Protein AF-A0A950L005-F1 (afdb_monomer)

Foldseek 3Di:
DKKKAKFLADPPDDQCDHRHVVDQDQDDQDQADDNVQFTKDKIWPDQLLNLCVQQVVPQEDEQCSQADPVRGGIWMWMKDFDPPAAAQELVDPVSCVVLPNPDSVLCVDSPNVSRNVSSVVVVVVVRHQWYWAAGPQGRPMIMIMGRHCPRMDTDDDTGGDGLPDPSSVVSCVSSVHHYD

Structure (mmCIF, N/CA/C/O backbone):
data_AF-A0A950L005-F1
#
_entry.id   AF-A0A950L005-F1
#
loop_
_atom_site.group_PDB
_atom_site.id
_atom_site.type_symbol
_atom_site.label_atom_id
_atom_site.label_alt_id
_atom_site.label_comp_id
_atom_site.label_asym_id
_atom_site.label_entity_id
_atom_site.label_seq_id
_atom_site.pdbx_PDB_ins_code
_atom_site.Cartn_x
_atom_site.Cartn_y
_atom_site.Cartn_z
_atom_site.occupancy
_atom_site.B_iso_or_equiv
_atom_site.auth_seq_id
_atom_site.auth_comp_id
_atom_site.auth_asym_id
_atom_site.auth_atom_id
_atom_site.pdbx_PDB_model_num
ATOM 1 N N . MET A 1 1 ? -14.716 -1.506 -4.646 1.00 95.25 1 MET A N 1
ATOM 2 C CA . MET A 1 1 ? -13.664 -0.503 -4.912 1.00 95.25 1 MET A CA 1
ATOM 3 C C . MET A 1 1 ? -12.388 -1.183 -5.394 1.00 95.25 1 MET A C 1
ATOM 5 O O . MET A 1 1 ? -12.132 -2.326 -5.021 1.00 95.25 1 MET A O 1
ATOM 9 N N . ARG A 1 2 ? -11.580 -0.488 -6.209 1.00 97.44 2 ARG A N 1
ATOM 10 C CA . ARG A 1 2 ? -10.295 -0.992 -6.728 1.00 97.44 2 ARG A CA 1
ATOM 11 C C . ARG A 1 2 ? -9.152 -0.683 -5.772 1.00 97.44 2 ARG A C 1
ATOM 13 O O . ARG A 1 2 ? -9.081 0.423 -5.243 1.00 97.44 2 ARG A O 1
ATOM 20 N N . LEU A 1 3 ? -8.257 -1.647 -5.593 1.00 98.25 3 LEU A N 1
ATOM 21 C CA . LEU A 1 3 ? -7.041 -1.508 -4.794 1.00 98.25 3 LEU A CA 1
ATOM 22 C C . LEU A 1 3 ? -5.848 -2.086 -5.556 1.00 98.25 3 LEU A C 1
ATOM 24 O O . LEU A 1 3 ? -6.012 -2.951 -6.414 1.00 98.25 3 LEU A O 1
ATOM 28 N N . TYR A 1 4 ? -4.647 -1.615 -5.241 1.00 98.62 4 TYR A N 1
ATOM 29 C CA . TYR A 1 4 ? -3.433 -1.948 -5.979 1.00 98.62 4 TYR A CA 1
ATOM 30 C C . TYR A 1 4 ? -2.262 -2.219 -5.043 1.00 98.62 4 TYR A C 1
ATOM 32 O O . TYR A 1 4 ? -2.133 -1.594 -3.989 1.00 98.62 4 TYR A O 1
ATOM 40 N N . ARG A 1 5 ? -1.376 -3.135 -5.437 1.00 98.31 5 ARG A N 1
ATOM 41 C CA . ARG A 1 5 ? -0.146 -3.440 -4.694 1.00 98.31 5 ARG A CA 1
ATOM 42 C C . ARG A 1 5 ? 0.968 -3.848 -5.635 1.00 98.31 5 ARG A C 1
ATOM 44 O O . ARG A 1 5 ? 0.733 -4.605 -6.569 1.00 98.31 5 ARG A O 1
ATOM 51 N N . VAL A 1 6 ? 2.188 -3.427 -5.330 1.00 98.38 6 VAL A N 1
ATOM 52 C CA . VAL A 1 6 ? 3.391 -3.956 -5.978 1.00 98.38 6 VAL A CA 1
ATOM 53 C C . VAL A 1 6 ? 3.951 -5.110 -5.147 1.00 98.38 6 VAL A C 1
ATOM 55 O O . VAL A 1 6 ? 4.150 -4.962 -3.939 1.00 98.38 6 VAL A O 1
ATOM 58 N N . ILE A 1 7 ? 4.205 -6.259 -5.775 1.00 97.69 7 ILE A N 1
ATOM 59 C CA . ILE A 1 7 ? 4.765 -7.450 -5.115 1.00 97.69 7 ILE A CA 1
ATOM 60 C C . ILE A 1 7 ? 5.942 -8.029 -5.907 1.00 97.69 7 ILE A C 1
ATOM 62 O O . ILE A 1 7 ? 5.968 -7.893 -7.130 1.00 97.69 7 ILE A O 1
ATOM 66 N N . PRO A 1 8 ? 6.906 -8.704 -5.253 1.00 97.44 8 PRO A N 1
ATOM 67 C CA . PRO A 1 8 ? 7.854 -9.566 -5.951 1.00 97.44 8 PRO A CA 1
ATOM 68 C C . PRO A 1 8 ? 7.110 -10.806 -6.459 1.00 97.44 8 PRO A C 1
ATOM 70 O O . PRO A 1 8 ? 6.809 -11.705 -5.676 1.00 97.44 8 PRO A O 1
ATOM 73 N N . TYR A 1 9 ? 6.771 -10.828 -7.745 1.00 97.81 9 TYR A N 1
ATOM 74 C CA . TYR A 1 9 ? 5.820 -11.793 -8.292 1.00 97.81 9 TYR A CA 1
ATOM 75 C C . TYR A 1 9 ? 6.501 -13.097 -8.704 1.00 97.81 9 TYR A C 1
ATOM 77 O O . TYR A 1 9 ? 7.579 -13.096 -9.301 1.00 97.81 9 TYR A O 1
ATOM 85 N N . ASP A 1 10 ? 5.860 -14.212 -8.371 1.00 96.94 10 ASP A N 1
ATOM 86 C CA . ASP A 1 10 ? 6.258 -15.551 -8.782 1.00 96.94 10 ASP A CA 1
ATOM 87 C C . ASP A 1 10 ? 5.103 -16.192 -9.550 1.00 96.94 10 ASP A C 1
ATOM 89 O O . ASP A 1 10 ? 4.056 -16.486 -8.976 1.00 96.94 10 ASP A O 1
ATOM 93 N N . THR A 1 11 ? 5.285 -16.401 -10.853 1.00 93.75 11 THR A N 1
ATOM 94 C CA . THR A 1 11 ? 4.247 -16.971 -11.723 1.00 93.75 11 THR A CA 1
ATOM 95 C C . THR A 1 11 ? 3.923 -18.427 -11.395 1.00 93.75 11 THR A C 1
ATOM 97 O O . THR A 1 11 ? 2.894 -18.922 -11.850 1.00 93.75 11 THR A O 1
ATOM 100 N N . GLY A 1 12 ? 4.788 -19.119 -10.646 1.00 95.12 12 GLY A N 1
ATOM 101 C CA . GLY A 1 12 ? 4.576 -20.495 -10.203 1.00 95.12 12 GLY A CA 1
ATOM 102 C C . GLY A 1 12 ? 4.018 -20.624 -8.785 1.00 95.12 12 GLY A C 1
ATOM 103 O O . GLY A 1 12 ? 3.668 -21.735 -8.392 1.00 95.12 12 GLY A O 1
ATOM 104 N N . ALA A 1 13 ? 3.937 -19.536 -8.013 1.00 96.44 13 ALA A N 1
ATOM 105 C CA . ALA A 1 13 ? 3.440 -19.585 -6.640 1.00 96.44 13 ALA A CA 1
ATOM 106 C C . ALA A 1 13 ? 1.911 -19.684 -6.596 1.00 96.44 13 ALA A C 1
ATOM 108 O O . ALA A 1 13 ? 1.205 -19.006 -7.350 1.00 96.44 13 ALA A O 1
ATOM 109 N N . ALA A 1 14 ? 1.381 -20.468 -5.653 1.00 96.44 14 ALA A N 1
ATOM 110 C CA . ALA A 1 14 ? -0.047 -20.430 -5.369 1.00 96.44 14 ALA A CA 1
ATOM 111 C C . ALA A 1 14 ? -0.453 -19.043 -4.820 1.00 96.44 14 ALA A C 1
ATOM 113 O O . ALA A 1 14 ? 0.383 -18.336 -4.248 1.00 96.44 14 ALA A O 1
ATOM 114 N N . PRO A 1 15 ? -1.734 -18.631 -4.924 1.00 94.56 15 PRO A N 1
ATOM 115 C CA . PRO A 1 15 ? -2.156 -17.272 -4.579 1.00 94.56 15 PRO A CA 1
ATOM 116 C C . PRO A 1 15 ? -1.720 -16.797 -3.189 1.00 94.56 15 PRO A C 1
ATOM 118 O O . PRO A 1 15 ? -1.342 -15.641 -3.036 1.00 94.56 15 PRO A O 1
ATOM 121 N N . THR A 1 16 ? -1.742 -17.672 -2.185 1.00 95.19 16 THR A N 1
ATOM 122 C CA . THR A 1 16 ? -1.399 -17.348 -0.791 1.00 95.19 16 THR A CA 1
ATOM 123 C C . THR A 1 16 ? 0.023 -17.748 -0.397 1.00 95.19 16 THR A C 1
ATOM 125 O O . THR A 1 16 ? 0.377 -17.633 0.773 1.00 95.19 16 THR A O 1
ATOM 128 N N . GLU A 1 17 ? 0.839 -18.237 -1.329 1.00 96.00 17 GLU A N 1
ATOM 129 C CA . GLU A 1 17 ? 2.246 -18.569 -1.092 1.00 96.00 17 GLU A CA 1
ATOM 130 C C . GLU A 1 17 ? 3.153 -17.382 -1.400 1.00 96.00 17 GLU A C 1
ATOM 132 O O . GLU A 1 17 ? 2.777 -16.456 -2.111 1.00 96.00 17 GLU A O 1
ATOM 137 N N . ARG A 1 18 ? 4.387 -17.394 -0.889 1.00 95.12 18 ARG A N 1
ATOM 138 C CA . ARG A 1 18 ? 5.343 -16.308 -1.128 1.00 95.12 18 ARG A CA 1
ATOM 139 C C . ARG A 1 18 ? 5.518 -16.047 -2.630 1.00 95.12 18 ARG A C 1
ATOM 141 O O . ARG A 1 18 ? 6.047 -16.888 -3.344 1.00 95.12 18 ARG A O 1
ATOM 148 N N . GLY A 1 19 ? 5.172 -14.834 -3.056 1.00 94.94 19 GLY A N 1
ATOM 149 C CA . GLY A 1 19 ? 5.214 -14.411 -4.461 1.00 94.94 19 GLY A CA 1
ATOM 150 C C . GLY A 1 19 ? 3.861 -14.483 -5.173 1.00 94.94 19 GLY A C 1
ATOM 151 O O . GLY A 1 19 ? 3.719 -13.901 -6.245 1.00 94.94 19 GLY A O 1
ATOM 152 N N . GLY A 1 20 ? 2.864 -15.114 -4.551 1.00 96.56 20 GLY A N 1
ATOM 153 C CA . GLY A 1 20 ? 1.472 -15.119 -4.977 1.00 96.56 20 GLY A CA 1
ATOM 154 C C . GLY A 1 20 ? 0.741 -13.812 -4.664 1.00 96.56 20 GLY A C 1
ATOM 155 O O . GLY A 1 20 ? 1.108 -13.046 -3.769 1.00 96.56 20 GLY A O 1
ATOM 156 N N . VAL A 1 21 ? -0.327 -13.558 -5.419 1.00 96.94 21 VAL A N 1
ATOM 157 C CA . VAL A 1 21 ? -1.080 -12.293 -5.401 1.00 96.94 21 VAL A CA 1
ATOM 158 C C . VAL A 1 21 ? -1.837 -12.024 -4.097 1.00 96.94 21 VAL A C 1
ATOM 160 O O . VAL A 1 21 ? -2.043 -10.875 -3.746 1.00 96.94 21 VAL A O 1
ATOM 163 N N . LEU A 1 22 ? -2.215 -13.043 -3.330 1.00 95.69 22 LEU A N 1
ATOM 164 C CA . LEU A 1 22 ? -2.904 -12.904 -2.037 1.00 95.69 22 LEU A CA 1
ATOM 165 C C . LEU A 1 22 ? -1.968 -13.123 -0.839 1.00 95.69 22 LEU A C 1
ATOM 167 O O . LEU A 1 22 ? -2.418 -13.167 0.307 1.00 95.69 22 LEU A O 1
ATOM 171 N N . PHE A 1 23 ? -0.662 -13.261 -1.078 1.00 95.25 23 PHE A N 1
ATOM 172 C CA . PHE A 1 23 ? 0.306 -13.480 -0.016 1.00 95.25 23 PHE A CA 1
ATOM 173 C C . PHE A 1 23 ? 0.473 -12.248 0.871 1.00 95.25 23 PHE A C 1
ATOM 175 O O . PHE A 1 23 ? 0.839 -11.153 0.419 1.00 95.25 23 PHE A O 1
ATOM 182 N N . VAL A 1 24 ? 0.280 -12.462 2.170 1.00 92.31 24 VAL A N 1
ATOM 183 C CA . VAL A 1 24 ? 0.532 -11.462 3.202 1.00 92.31 24 VAL A CA 1
ATOM 184 C C . VAL A 1 24 ? 1.880 -11.778 3.849 1.00 92.31 24 VAL A C 1
ATOM 186 O O . VAL A 1 24 ? 2.024 -12.834 4.465 1.00 92.31 24 VAL A O 1
ATOM 189 N N . PRO A 1 25 ? 2.902 -10.923 3.677 1.00 87.88 25 PRO A N 1
ATOM 190 C CA . PRO A 1 25 ? 4.168 -11.116 4.360 1.00 87.88 25 PRO A CA 1
ATOM 191 C C . PRO A 1 25 ? 3.969 -10.927 5.869 1.00 87.88 25 PRO A C 1
ATOM 193 O O . PRO A 1 25 ? 3.154 -10.091 6.260 1.00 87.88 25 PRO A O 1
ATOM 196 N N . PRO A 1 26 ? 4.733 -11.644 6.711 1.00 84.25 26 PRO A N 1
ATOM 197 C CA . PRO A 1 26 ? 4.702 -11.412 8.150 1.00 84.25 26 PRO A CA 1
ATOM 198 C C . PRO A 1 26 ? 5.027 -9.942 8.450 1.00 84.25 26 PRO A C 1
ATOM 200 O O . PRO A 1 26 ? 5.990 -9.389 7.906 1.00 84.25 26 PRO A O 1
ATOM 203 N N . GLY A 1 27 ? 4.183 -9.313 9.267 1.00 81.44 27 GLY A N 1
ATOM 204 C CA . GLY A 1 27 ? 4.301 -7.910 9.661 1.00 81.44 27 GLY A CA 1
ATOM 205 C C . GLY A 1 27 ? 5.109 -7.701 10.946 1.00 81.44 27 GLY A C 1
ATOM 206 O O . GLY A 1 27 ? 5.805 -8.590 11.428 1.00 81.44 27 GLY A O 1
ATOM 207 N N . GLY A 1 28 ? 5.010 -6.492 11.500 1.00 81.00 28 GLY A N 1
ATOM 208 C CA . GLY A 1 28 ? 5.478 -6.138 12.846 1.00 81.00 28 GLY A CA 1
ATOM 209 C C . GLY A 1 28 ? 6.197 -4.789 12.932 1.00 81.00 28 GLY A C 1
ATOM 210 O O . GLY A 1 28 ? 6.319 -4.222 14.014 1.00 81.00 28 GLY A O 1
ATOM 211 N N . GLY A 1 29 ? 6.666 -4.248 11.805 1.00 86.44 29 GLY A N 1
ATOM 212 C CA . GLY A 1 29 ? 7.455 -3.007 11.767 1.00 86.44 29 GLY A CA 1
ATOM 213 C C . GLY A 1 29 ? 6.780 -1.829 11.065 1.00 86.44 29 GLY A C 1
ATOM 214 O O . GLY A 1 29 ? 7.256 -0.689 11.156 1.00 86.44 29 GLY A O 1
ATOM 215 N N . ASN A 1 30 ? 5.685 -2.070 10.345 1.00 91.56 30 ASN A N 1
ATOM 216 C CA . ASN A 1 30 ? 5.011 -1.032 9.579 1.00 91.56 30 ASN A CA 1
ATOM 217 C C . ASN A 1 30 ? 4.012 -0.264 10.449 1.00 91.56 30 ASN A C 1
ATOM 219 O O . ASN A 1 30 ? 3.795 -0.574 11.620 1.00 91.56 30 ASN A O 1
ATOM 223 N N . ARG A 1 31 ? 3.467 0.818 9.887 1.00 92.06 31 ARG A N 1
ATOM 224 C CA . ARG A 1 31 ? 2.755 1.866 10.629 1.00 92.06 31 ARG A CA 1
ATOM 225 C C . ARG A 1 31 ? 1.618 1.324 11.489 1.00 92.06 31 ARG A C 1
ATOM 227 O O . ARG A 1 31 ? 1.508 1.745 12.633 1.00 92.06 31 ARG A O 1
ATOM 234 N N . ILE A 1 32 ? 0.808 0.420 10.956 1.00 94.50 32 ILE A N 1
ATOM 235 C CA . ILE A 1 32 ? -0.417 -0.030 11.625 1.00 94.50 32 ILE A CA 1
ATOM 236 C C . ILE A 1 32 ? -0.343 -1.484 12.087 1.00 94.50 32 ILE A C 1
ATOM 238 O O . ILE A 1 32 ? -1.360 -2.063 12.440 1.00 94.50 32 ILE A O 1
ATOM 242 N N . ASP A 1 33 ? 0.845 -2.085 12.063 1.00 94.94 33 ASP A N 1
ATOM 243 C CA . ASP A 1 33 ? 1.008 -3.493 12.412 1.00 94.94 33 ASP A CA 1
ATOM 244 C C . ASP A 1 33 ? 0.705 -3.727 13.901 1.00 94.94 33 ASP A C 1
ATOM 246 O O . ASP A 1 33 ? 1.071 -2.925 14.754 1.00 94.94 33 ASP A O 1
ATOM 250 N N . ASN A 1 34 ? 0.074 -4.853 14.225 1.00 94.25 34 ASN A N 1
ATOM 251 C CA . ASN A 1 34 ? -0.098 -5.333 15.595 1.00 94.25 34 ASN A CA 1
ATOM 252 C C . ASN A 1 34 ? 0.037 -6.860 15.578 1.00 94.25 34 ASN A C 1
ATOM 254 O O . ASN A 1 34 ? -0.951 -7.562 15.380 1.00 94.25 34 ASN A O 1
ATOM 258 N N . ILE A 1 35 ? 1.259 -7.367 15.774 1.00 90.38 35 ILE A N 1
ATOM 259 C CA . ILE A 1 35 ? 1.599 -8.788 15.561 1.00 90.38 35 ILE A CA 1
ATOM 260 C C . ILE A 1 35 ? 0.766 -9.764 16.409 1.00 90.38 35 ILE A C 1
ATOM 262 O O . ILE A 1 35 ? 0.524 -10.888 15.985 1.00 90.38 35 ILE A O 1
ATOM 266 N N . ASP A 1 36 ? 0.287 -9.319 17.572 1.00 90.81 36 ASP A N 1
ATOM 267 C CA . ASP A 1 36 ? -0.535 -10.132 18.475 1.00 90.81 36 ASP A CA 1
ATOM 268 C C . ASP A 1 36 ? -2.024 -10.163 18.087 1.00 90.81 36 ASP A C 1
ATOM 270 O O . ASP A 1 36 ? -2.789 -10.941 18.653 1.00 90.81 36 ASP A O 1
ATOM 274 N N . LEU A 1 37 ? -2.460 -9.288 17.172 1.00 94.19 37 LEU A N 1
ATOM 275 C CA . LEU A 1 37 ? -3.878 -9.062 16.874 1.00 94.19 37 LEU A CA 1
ATOM 276 C C . LEU A 1 37 ? -4.247 -9.415 15.433 1.00 94.19 37 LEU A C 1
ATOM 278 O O . LEU A 1 37 ? -5.308 -9.995 15.205 1.00 94.19 37 LEU A O 1
ATOM 282 N N . TYR A 1 38 ? -3.413 -9.038 14.461 1.00 94.56 38 TYR A N 1
ATOM 283 C CA . TYR A 1 38 ? -3.707 -9.216 13.040 1.00 94.56 38 TYR A CA 1
ATOM 284 C C . TYR A 1 38 ? -2.474 -9.030 12.147 1.00 94.56 38 TYR A C 1
ATOM 286 O O . TYR A 1 38 ? -1.519 -8.329 12.487 1.00 94.56 38 TYR A O 1
ATOM 294 N N . ASP A 1 39 ? -2.560 -9.579 10.936 1.00 93.88 39 ASP A N 1
ATOM 295 C CA . ASP A 1 39 ? -1.677 -9.223 9.825 1.00 93.88 39 ASP A CA 1
ATOM 296 C C . ASP A 1 39 ? -2.287 -8.099 8.988 1.00 93.88 39 ASP A C 1
ATOM 298 O O . ASP A 1 39 ? -3.504 -8.027 8.824 1.00 93.88 39 ASP A O 1
ATOM 302 N N . VAL A 1 40 ? -1.436 -7.264 8.390 1.00 95.06 40 VAL A N 1
AT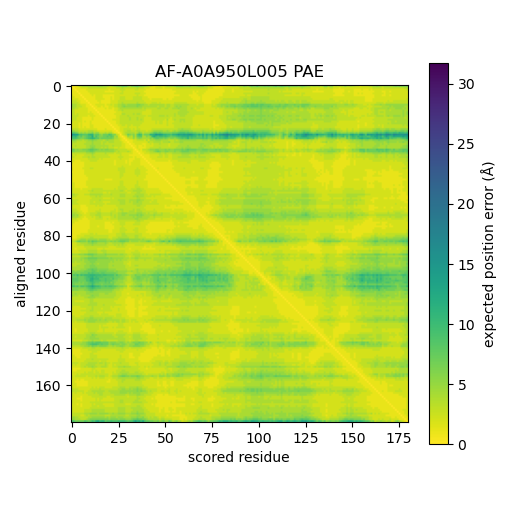OM 303 C CA . VAL A 1 40 ? -1.865 -6.121 7.576 1.00 95.06 40 VAL A CA 1
ATOM 304 C C . VAL A 1 40 ? -1.405 -6.275 6.135 1.00 95.06 40 VAL A C 1
ATOM 306 O O . VAL A 1 40 ? -0.225 -6.498 5.857 1.00 95.06 40 VAL A O 1
ATOM 309 N N . LEU A 1 41 ? -2.329 -6.056 5.203 1.00 95.81 41 LEU A N 1
ATOM 310 C CA . LEU A 1 41 ? -2.033 -5.893 3.789 1.00 95.81 41 LEU A CA 1
ATOM 311 C C . LEU A 1 41 ? -2.071 -4.414 3.395 1.00 95.81 41 LEU A C 1
ATOM 313 O O . LEU A 1 41 ? -3.122 -3.778 3.439 1.00 95.81 41 LEU A O 1
ATOM 317 N N . TYR A 1 42 ? -0.920 -3.881 2.988 1.00 96.69 42 TYR A N 1
ATOM 318 C CA . TYR A 1 42 ? -0.784 -2.504 2.513 1.00 96.69 42 TYR A CA 1
ATOM 319 C C . TYR A 1 42 ? -1.060 -2.421 1.008 1.00 96.69 42 TYR A C 1
ATOM 321 O O . TYR A 1 42 ? -0.457 -3.150 0.214 1.00 96.69 42 TYR A O 1
ATOM 329 N N . LEU A 1 43 ? -1.979 -1.532 0.643 1.00 97.81 43 LEU A N 1
ATOM 330 C CA . LEU A 1 43 ? -2.558 -1.340 -0.685 1.00 97.81 43 LEU A CA 1
ATOM 331 C C . LEU A 1 43 ? -2.657 0.165 -0.982 1.00 97.81 43 LEU A C 1
ATOM 333 O O . LEU A 1 43 ? -2.602 0.988 -0.073 1.00 97.81 43 LEU A O 1
ATOM 337 N N . ALA A 1 44 ? -2.863 0.531 -2.241 1.00 98.06 44 ALA A N 1
ATOM 338 C CA . ALA A 1 44 ? -3.213 1.890 -2.648 1.00 98.06 44 ALA A CA 1
ATOM 339 C C . ALA A 1 44 ? -4.533 1.903 -3.424 1.00 98.06 44 ALA A C 1
ATOM 341 O O . ALA A 1 44 ? -4.881 0.920 -4.075 1.00 98.06 44 ALA A O 1
ATOM 342 N N . ALA A 1 45 ? -5.254 3.022 -3.386 1.00 97.50 45 ALA A N 1
ATOM 343 C CA . ALA A 1 45 ? -6.469 3.241 -4.174 1.00 97.50 45 ALA A CA 1
ATOM 344 C C . ALA A 1 45 ? -6.176 3.618 -5.639 1.00 97.50 45 ALA A C 1
ATOM 346 O O . ALA A 1 45 ? -7.084 3.637 -6.466 1.00 97.50 45 ALA A O 1
ATOM 347 N N . THR A 1 46 ? -4.911 3.894 -5.973 1.00 97.88 46 THR A N 1
ATOM 348 C CA . THR A 1 46 ? -4.436 4.188 -7.333 1.00 97.88 46 THR A CA 1
ATOM 349 C C . THR A 1 46 ? -3.213 3.339 -7.677 1.00 97.88 46 THR A C 1
ATOM 351 O O . THR A 1 46 ? -2.486 2.873 -6.792 1.00 97.88 46 THR A O 1
ATOM 354 N N . ARG A 1 47 ? -2.973 3.124 -8.974 1.00 98.06 47 ARG A N 1
ATOM 355 C CA . ARG A 1 47 ? -1.806 2.364 -9.451 1.00 98.06 47 ARG A CA 1
ATOM 356 C C . ARG A 1 47 ? -0.512 3.124 -9.168 1.00 98.06 47 ARG A C 1
ATOM 358 O O . ARG A 1 47 ? 0.460 2.541 -8.694 1.00 98.06 47 ARG A O 1
ATOM 365 N N . GLU A 1 48 ? -0.538 4.429 -9.399 1.00 98.06 48 GLU A N 1
ATOM 366 C CA . GLU A 1 48 ? 0.540 5.380 -9.152 1.00 98.06 48 GLU A CA 1
ATOM 367 C C . GLU A 1 48 ? 0.911 5.403 -7.672 1.00 98.06 48 GLU A C 1
ATOM 369 O O . GLU A 1 48 ? 2.089 5.307 -7.341 1.00 98.06 48 GLU A O 1
ATOM 374 N N . GLY A 1 49 ? -0.083 5.420 -6.776 1.00 98.06 49 GLY A N 1
ATOM 375 C CA . GLY A 1 49 ? 0.140 5.341 -5.334 1.00 98.06 49 GLY A CA 1
ATOM 376 C C . GLY A 1 49 ? 0.867 4.055 -4.935 1.00 98.06 49 GLY A C 1
ATOM 377 O O . GLY A 1 49 ? 1.834 4.106 -4.178 1.00 98.06 49 GLY A O 1
ATOM 378 N N . ALA A 1 50 ? 0.480 2.903 -5.498 1.00 98.44 50 ALA A N 1
ATOM 379 C CA . ALA A 1 50 ? 1.156 1.632 -5.221 1.00 98.44 50 ALA A CA 1
ATOM 380 C C . ALA A 1 50 ? 2.613 1.621 -5.718 1.00 98.44 50 ALA A C 1
ATOM 382 O O . ALA A 1 50 ? 3.503 1.135 -5.017 1.00 98.44 50 ALA A O 1
ATOM 383 N N . ILE A 1 51 ? 2.869 2.168 -6.910 1.00 98.44 51 ILE A N 1
ATOM 384 C CA . ILE A 1 51 ? 4.218 2.284 -7.487 1.00 98.44 51 ILE A CA 1
ATOM 385 C C . ILE A 1 51 ? 5.069 3.264 -6.668 1.00 98.44 51 ILE A C 1
ATOM 387 O O . ILE A 1 51 ? 6.222 2.966 -6.345 1.00 98.44 51 ILE A O 1
ATOM 391 N N . ALA A 1 52 ? 4.506 4.411 -6.292 1.00 98.00 52 ALA A N 1
ATOM 392 C CA . ALA A 1 52 ? 5.184 5.428 -5.504 1.00 98.00 52 ALA A CA 1
ATOM 393 C C . ALA A 1 52 ? 5.554 4.910 -4.109 1.00 98.00 52 ALA A C 1
ATOM 395 O O . ALA A 1 52 ? 6.695 5.080 -3.686 1.00 98.00 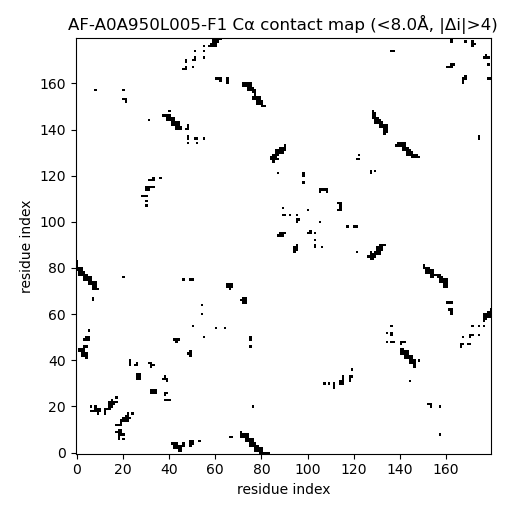52 ALA A O 1
ATOM 396 N N . GLU A 1 53 ? 4.653 4.211 -3.416 1.00 97.00 53 GLU A N 1
ATOM 397 C CA . GLU A 1 53 ? 4.965 3.599 -2.118 1.00 97.00 53 GLU A CA 1
ATOM 398 C C . GLU A 1 53 ? 6.070 2.534 -2.222 1.00 97.00 53 GLU A C 1
ATOM 400 O O . GLU A 1 53 ? 6.918 2.428 -1.333 1.00 97.00 53 GLU A O 1
ATOM 405 N N . ALA A 1 54 ? 6.115 1.780 -3.325 1.00 97.56 54 ALA A N 1
ATOM 406 C CA . ALA A 1 54 ? 7.120 0.739 -3.534 1.00 97.56 54 ALA A CA 1
ATOM 407 C C . ALA A 1 54 ? 8.519 1.299 -3.847 1.00 97.56 54 ALA A C 1
ATOM 409 O O . ALA A 1 54 ? 9.514 0.851 -3.269 1.00 97.56 54 ALA A O 1
ATOM 410 N N . PHE A 1 55 ? 8.610 2.281 -4.749 1.00 97.88 55 PHE A N 1
ATOM 411 C CA . PHE A 1 55 ? 9.887 2.720 -5.330 1.00 97.88 55 PHE A CA 1
ATOM 412 C C . PHE A 1 55 ? 10.252 4.171 -5.026 1.00 97.88 55 PHE A C 1
ATOM 414 O O . PHE A 1 55 ? 11.399 4.573 -5.217 1.00 97.88 55 PHE A O 1
ATOM 421 N N . GLY A 1 56 ? 9.319 4.973 -4.515 1.00 97.06 56 GLY A N 1
ATOM 422 C CA . GLY A 1 56 ? 9.483 6.416 -4.354 1.00 97.06 56 GLY A CA 1
ATOM 423 C C . GLY A 1 56 ? 10.631 6.820 -3.433 1.00 97.06 56 GLY A C 1
ATOM 424 O O . GLY A 1 56 ? 11.146 7.928 -3.553 1.00 97.06 56 GLY A O 1
ATOM 425 N N . ARG A 1 57 ? 11.114 5.935 -2.558 1.00 96.00 57 ARG A N 1
ATOM 426 C CA . ARG A 1 57 ? 12.294 6.207 -1.718 1.00 96.00 57 ARG A CA 1
ATOM 427 C C . ARG A 1 57 ? 13.612 6.199 -2.499 1.00 96.00 57 ARG A C 1
ATOM 429 O O . ARG A 1 57 ? 14.615 6.677 -1.985 1.00 96.00 57 ARG A O 1
ATOM 436 N N . ILE A 1 58 ? 13.619 5.615 -3.696 1.00 97.06 58 ILE A N 1
ATOM 437 C CA . ILE A 1 58 ? 14.794 5.445 -4.551 1.00 97.06 58 ILE A CA 1
ATOM 438 C C . ILE A 1 58 ? 14.817 6.623 -5.532 1.00 97.06 58 ILE A C 1
ATOM 440 O O . ILE A 1 58 ? 13.887 6.725 -6.326 1.00 97.06 58 ILE A O 1
ATOM 444 N N . PRO A 1 59 ? 15.819 7.523 -5.493 1.00 96.38 59 PRO A N 1
ATOM 445 C CA . PRO A 1 59 ? 15.835 8.725 -6.337 1.00 96.38 59 PRO A CA 1
ATOM 446 C C . PRO A 1 59 ? 15.974 8.452 -7.844 1.00 96.38 59 PRO A C 1
ATOM 448 O O . PRO A 1 59 ? 15.398 9.179 -8.655 1.00 96.38 59 PRO A O 1
ATOM 451 N N . LEU A 1 60 ? 16.736 7.412 -8.198 1.00 97.75 60 LEU A N 1
ATOM 452 C CA . LEU A 1 60 ? 17.026 6.992 -9.568 1.00 97.75 60 LEU A CA 1
ATOM 453 C C . LEU A 1 60 ? 16.510 5.571 -9.792 1.00 97.75 60 LEU A C 1
ATOM 455 O O . LEU A 1 60 ? 16.938 4.646 -9.106 1.00 97.75 60 LEU A O 1
ATOM 459 N N . TRP A 1 61 ? 15.614 5.403 -10.757 1.00 97.75 61 TRP A N 1
ATOM 460 C CA . TRP A 1 61 ? 15.047 4.114 -11.132 1.00 97.75 61 TRP A CA 1
ATOM 461 C C . TRP A 1 61 ? 15.786 3.552 -12.341 1.00 97.75 61 TRP A C 1
ATOM 463 O O . TRP A 1 61 ? 15.704 4.081 -13.446 1.00 97.75 61 TRP A O 1
ATOM 473 N N . THR A 1 62 ? 16.504 2.463 -12.108 1.00 96.94 62 THR A N 1
ATOM 474 C CA . THR A 1 62 ? 17.201 1.662 -13.122 1.00 96.94 62 THR A CA 1
ATOM 475 C C . THR A 1 62 ? 16.417 0.373 -13.395 1.00 96.94 62 THR A C 1
ATOM 477 O O . THR A 1 62 ? 15.517 0.038 -12.618 1.00 96.94 62 THR A O 1
ATOM 480 N N . PRO A 1 63 ? 16.749 -0.418 -14.432 1.00 96.25 63 PRO A N 1
ATOM 481 C CA . PRO A 1 63 ? 16.135 -1.733 -14.635 1.00 96.25 63 PRO A CA 1
ATOM 482 C C . PRO A 1 63 ? 16.161 -2.629 -13.382 1.00 96.25 63 PRO A C 1
ATOM 484 O O . PRO A 1 63 ? 15.139 -3.220 -13.035 1.00 96.25 63 PRO A O 1
ATOM 487 N N . ASP A 1 64 ? 17.269 -2.630 -12.635 1.00 96.50 64 ASP A N 1
ATOM 488 C CA . ASP A 1 64 ? 17.426 -3.414 -11.399 1.00 96.50 64 ASP A CA 1
ATOM 489 C C . ASP A 1 64 ? 16.509 -2.950 -10.259 1.00 96.50 64 ASP A C 1
ATOM 491 O O . ASP A 1 64 ? 16.197 -3.724 -9.358 1.00 96.50 64 ASP A O 1
ATOM 495 N N . THR A 1 65 ? 16.016 -1.706 -10.302 1.00 97.50 65 THR A N 1
ATOM 496 C CA . THR A 1 65 ? 15.045 -1.195 -9.316 1.00 97.50 65 THR A CA 1
ATOM 497 C C . THR A 1 65 ? 13.756 -2.022 -9.315 1.00 97.50 65 THR A C 1
ATOM 499 O O . THR A 1 65 ? 13.110 -2.169 -8.278 1.00 97.50 65 THR A O 1
ATOM 502 N N . PHE A 1 66 ? 13.404 -2.604 -10.464 1.00 97.88 66 PHE A N 1
ATOM 503 C CA . PHE A 1 66 ? 12.202 -3.415 -10.654 1.00 97.88 66 PHE A CA 1
ATOM 504 C C . PHE A 1 66 ? 12.450 -4.913 -10.436 1.00 97.88 66 PHE A C 1
ATOM 506 O O . PHE A 1 66 ? 11.567 -5.729 -10.706 1.00 97.88 66 PHE A O 1
ATOM 513 N N . VAL A 1 67 ? 13.612 -5.283 -9.893 1.00 97.56 67 VAL A N 1
ATOM 514 C CA . VAL A 1 67 ? 13.953 -6.656 -9.521 1.00 97.56 67 VAL A CA 1
ATOM 515 C C . VAL A 1 67 ? 14.137 -6.729 -8.007 1.00 97.56 67 VAL A C 1
ATOM 517 O O . VAL A 1 67 ? 14.947 -6.035 -7.400 1.00 97.56 67 VAL A O 1
ATOM 520 N N . HIS A 1 68 ? 13.355 -7.585 -7.361 1.00 96.31 68 HIS A N 1
ATOM 521 C CA . HIS A 1 68 ? 13.492 -7.871 -5.941 1.00 96.31 68 HIS A CA 1
ATOM 522 C C . HIS A 1 68 ? 14.801 -8.621 -5.667 1.00 96.31 68 HIS A C 1
ATOM 524 O O . HIS A 1 68 ? 15.247 -9.412 -6.493 1.00 96.31 68 HIS A O 1
ATOM 530 N N . GLY A 1 69 ? 15.365 -8.488 -4.462 1.00 92.50 69 GLY A N 1
ATOM 531 C CA . GLY A 1 69 ? 16.620 -9.158 -4.076 1.00 92.50 69 GLY A CA 1
ATOM 532 C C . GLY A 1 69 ? 16.606 -10.694 -4.168 1.00 92.50 69 GLY A C 1
ATOM 533 O O . GLY A 1 69 ? 17.654 -11.321 -4.110 1.00 92.50 69 GLY A O 1
ATOM 534 N N . SER A 1 70 ? 15.435 -11.312 -4.353 1.00 91.69 70 SER A N 1
ATOM 535 C CA . SER A 1 70 ? 15.303 -12.739 -4.677 1.00 91.69 70 SER A CA 1
ATOM 536 C C . SER A 1 70 ? 15.413 -13.059 -6.178 1.00 91.69 70 SER A C 1
ATOM 538 O O . SER A 1 70 ? 15.078 -14.172 -6.566 1.00 91.69 70 SER A O 1
ATOM 540 N N . GLY A 1 71 ? 15.743 -12.087 -7.032 1.00 94.94 71 GLY A N 1
ATOM 541 C CA . GLY A 1 71 ? 15.770 -12.217 -8.496 1.00 94.94 71 GLY A CA 1
ATOM 542 C C . GLY A 1 71 ? 14.400 -12.161 -9.187 1.00 94.94 71 GLY A C 1
ATOM 543 O O . GLY A 1 71 ? 14.323 -12.315 -10.400 1.00 94.94 71 GLY A O 1
ATOM 544 N N . ARG A 1 72 ? 13.308 -11.946 -8.441 1.00 96.00 72 ARG A N 1
ATOM 545 C CA . ARG A 1 72 ? 11.944 -11.875 -8.997 1.00 96.00 72 ARG A CA 1
ATOM 546 C C . ARG A 1 72 ? 11.640 -10.466 -9.483 1.00 96.00 72 ARG A C 1
ATOM 548 O O . ARG A 1 72 ? 11.951 -9.508 -8.780 1.00 96.00 72 ARG A O 1
ATOM 555 N N . ALA A 1 73 ? 10.974 -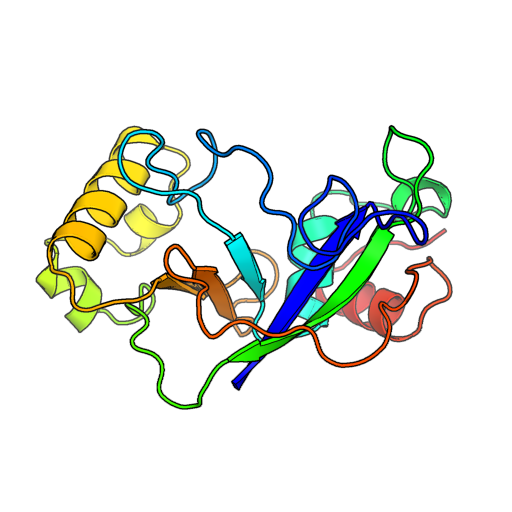10.337 -10.624 1.00 97.50 73 ALA A N 1
ATOM 556 C CA . ALA A 1 73 ? 10.475 -9.042 -11.067 1.00 97.50 73 ALA A CA 1
ATOM 557 C C . ALA A 1 73 ? 9.351 -8.548 -10.142 1.00 97.50 73 ALA A C 1
ATOM 559 O O . ALA A 1 73 ? 8.530 -9.329 -9.649 1.00 97.50 73 ALA A O 1
ATOM 560 N N . PHE A 1 74 ? 9.302 -7.241 -9.912 1.00 98.50 74 PHE A N 1
ATOM 561 C CA . PHE A 1 74 ? 8.146 -6.621 -9.287 1.00 98.50 74 PHE A CA 1
ATOM 562 C C . PHE A 1 74 ? 6.986 -6.554 -10.281 1.00 98.50 74 PHE A C 1
ATOM 564 O O . PHE A 1 74 ? 7.164 -6.178 -11.439 1.00 98.50 74 PHE A O 1
ATOM 571 N N . ALA A 1 75 ? 5.786 -6.885 -9.814 1.00 98.50 75 ALA A N 1
ATOM 572 C CA . ALA A 1 75 ? 4.559 -6.749 -10.582 1.00 98.50 75 ALA A CA 1
ATOM 573 C C . ALA A 1 75 ? 3.542 -5.899 -9.828 1.00 98.50 75 ALA A C 1
ATOM 575 O O . ALA A 1 75 ? 3.443 -5.977 -8.601 1.00 98.50 75 ALA A O 1
ATO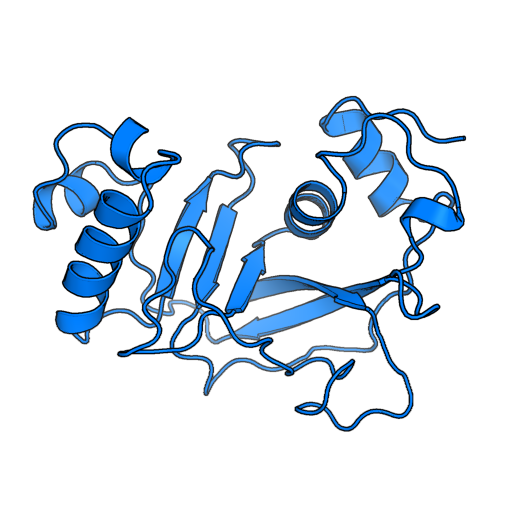M 576 N N . LEU A 1 76 ? 2.771 -5.116 -10.574 1.00 98.69 76 LEU A N 1
ATOM 577 C CA . LEU A 1 76 ? 1.588 -4.430 -10.086 1.00 98.69 76 LEU A CA 1
ATOM 578 C C . LEU A 1 76 ? 0.397 -5.384 -10.148 1.00 98.69 76 LEU A C 1
ATOM 580 O O . LEU A 1 76 ? 0.079 -5.936 -11.201 1.00 98.69 76 LEU A O 1
ATOM 584 N N . VAL A 1 77 ? -0.249 -5.566 -9.006 1.00 98.56 77 VAL A N 1
ATOM 585 C CA . VAL A 1 77 ? -1.427 -6.408 -8.843 1.00 98.56 77 VAL A CA 1
ATOM 586 C C . VAL A 1 77 ? -2.635 -5.526 -8.602 1.00 98.56 77 VAL A C 1
ATOM 588 O O . VAL A 1 77 ? -2.611 -4.628 -7.758 1.00 98.56 77 VAL A O 1
ATOM 591 N N . ASP A 1 78 ? -3.689 -5.849 -9.330 1.00 98.44 78 ASP A N 1
ATOM 592 C CA . ASP A 1 78 ? -5.003 -5.253 -9.240 1.00 98.44 78 ASP A CA 1
ATOM 593 C C . ASP A 1 78 ? -5.901 -6.115 -8.339 1.00 98.44 78 ASP A C 1
ATOM 595 O O . ASP A 1 78 ? -5.943 -7.345 -8.473 1.00 98.44 78 ASP A O 1
ATOM 599 N N . TYR A 1 79 ? -6.642 -5.466 -7.445 1.00 98.50 79 TYR A N 1
ATOM 600 C CA . TYR A 1 79 ? -7.593 -6.102 -6.542 1.00 98.50 79 TYR A CA 1
ATOM 601 C C . TYR A 1 79 ? -8.945 -5.403 -6.555 1.00 98.50 79 TYR A C 1
ATOM 603 O O . TYR A 1 79 ? -9.077 -4.237 -6.942 1.00 98.50 79 TYR A O 1
ATOM 611 N N . GLU A 1 80 ? -9.933 -6.121 -6.046 1.00 97.94 80 GLU A N 1
ATOM 612 C CA . GLU A 1 80 ? -11.268 -5.628 -5.774 1.00 97.94 80 GLU A CA 1
ATOM 613 C C . GLU A 1 80 ? -11.736 -6.077 -4.389 1.00 97.94 80 GLU A C 1
ATOM 615 O O . GLU A 1 80 ? -11.445 -7.184 -3.936 1.00 97.94 80 GLU A O 1
ATOM 620 N N . VAL A 1 81 ? -12.457 -5.181 -3.726 1.00 96.88 81 VAL A N 1
ATOM 621 C CA . VAL A 1 81 ? -13.261 -5.433 -2.522 1.00 96.88 81 VAL A CA 1
ATOM 622 C C . VAL A 1 81 ? -14.650 -4.831 -2.755 1.00 96.88 81 VAL A C 1
ATOM 624 O O . VAL A 1 81 ? -14.770 -3.951 -3.615 1.00 96.88 81 VAL A O 1
ATOM 627 N N . PRO A 1 82 ? -15.691 -5.224 -2.004 1.00 96.50 82 PRO A N 1
ATOM 628 C CA . PRO A 1 82 ? -17.002 -4.592 -2.086 1.00 96.50 82 PRO A CA 1
ATOM 629 C C . PRO A 1 82 ? -16.926 -3.066 -1.957 1.00 96.50 82 PRO A C 1
ATOM 631 O O . PRO A 1 82 ? -16.065 -2.514 -1.267 1.00 96.50 82 PRO A O 1
ATOM 634 N N . ASP A 1 83 ?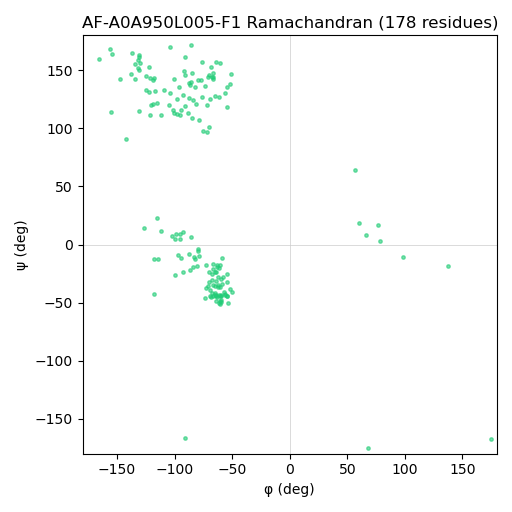 -17.817 -2.358 -2.642 1.00 92.50 83 ASP A N 1
ATOM 635 C CA . ASP A 1 83 ? -17.974 -0.928 -2.397 1.00 92.50 83 ASP A CA 1
ATOM 636 C C . ASP A 1 83 ? -18.526 -0.690 -0.986 1.00 92.50 83 ASP A C 1
ATOM 638 O O . ASP A 1 83 ? -19.327 -1.470 -0.473 1.00 92.50 83 ASP A O 1
ATOM 642 N N . GLY A 1 84 ? -18.074 0.388 -0.340 1.00 91.06 84 GLY A N 1
ATOM 643 C CA . GLY A 1 84 ? -18.544 0.763 0.995 1.00 91.06 84 GLY A CA 1
ATOM 644 C C . GLY A 1 84 ? -17.965 -0.056 2.152 1.00 91.06 84 GLY A C 1
ATOM 645 O O . GLY A 1 84 ? -18.517 0.000 3.250 1.00 91.06 84 GLY A O 1
ATOM 646 N N . ILE A 1 85 ? -16.861 -0.791 1.951 1.00 95.19 85 ILE A N 1
ATOM 647 C CA . ILE A 1 85 ? -16.138 -1.398 3.075 1.00 95.19 85 ILE A CA 1
ATOM 648 C C . ILE A 1 85 ? -15.818 -0.353 4.154 1.00 95.19 85 ILE A C 1
ATOM 650 O O . ILE A 1 85 ? -15.414 0.775 3.866 1.00 95.19 85 ILE A O 1
ATOM 654 N N . ALA A 1 86 ? -15.993 -0.738 5.416 1.00 96.44 86 ALA A N 1
ATOM 655 C CA . ALA A 1 86 ? -15.776 0.160 6.540 1.00 96.44 86 ALA A CA 1
ATOM 656 C C . ALA A 1 86 ? -14.273 0.361 6.785 1.00 96.44 86 ALA A C 1
ATOM 658 O O . ALA A 1 86 ? -13.623 -0.447 7.451 1.00 96.44 86 ALA A O 1
ATOM 659 N N . LEU A 1 87 ? -13.723 1.454 6.259 1.00 97.25 87 LEU A N 1
ATOM 660 C CA . LEU A 1 87 ? -12.355 1.900 6.522 1.00 97.25 87 LEU A CA 1
ATOM 661 C C . LEU A 1 87 ? -12.359 3.086 7.480 1.00 97.25 87 LEU A C 1
ATOM 663 O O . LEU A 1 87 ? -13.074 4.066 7.256 1.00 97.25 87 LEU A O 1
ATOM 667 N N . PHE A 1 88 ? -11.536 3.017 8.525 1.00 97.62 88 PHE A N 1
ATOM 668 C CA . PHE A 1 88 ? -11.316 4.173 9.386 1.00 97.62 88 PHE A CA 1
ATOM 669 C C . PHE A 1 88 ? -10.470 5.208 8.636 1.00 97.62 88 PHE A C 1
ATOM 671 O O . PHE A 1 88 ? -9.342 4.916 8.234 1.00 97.62 88 PHE A O 1
ATOM 678 N N . GLN A 1 89 ? -11.012 6.410 8.450 1.00 95.12 89 GLN A N 1
ATOM 679 C CA . GLN A 1 89 ? -10.349 7.489 7.719 1.00 95.12 89 GLN A CA 1
ATOM 680 C C . GLN A 1 89 ? -9.416 8.254 8.655 1.00 95.12 89 GLN A C 1
ATOM 682 O O . GLN A 1 89 ? -9.869 8.998 9.518 1.00 95.12 89 GLN A O 1
ATOM 687 N N . LEU A 1 90 ? -8.106 8.099 8.487 1.00 94.38 90 LEU A N 1
ATOM 688 C CA . LEU A 1 90 ? -7.121 8.830 9.294 1.00 94.38 90 LEU A CA 1
ATOM 689 C C . LEU A 1 90 ? -6.911 10.276 8.814 1.00 94.38 90 LEU A C 1
ATOM 691 O O . LEU A 1 90 ? -6.201 11.046 9.463 1.00 94.38 90 LEU A O 1
ATOM 695 N N . ASP A 1 91 ? -7.566 10.637 7.714 1.00 89.94 91 ASP A N 1
ATOM 696 C CA . ASP A 1 91 ? -7.545 11.970 7.111 1.00 89.94 91 ASP A CA 1
ATOM 697 C C . ASP A 1 91 ? -8.735 12.821 7.592 1.00 89.94 91 ASP A C 1
ATOM 699 O O . ASP A 1 91 ? -8.757 14.037 7.404 1.00 89.94 91 ASP A O 1
ATOM 703 N N . ASP A 1 92 ? -9.712 12.192 8.256 1.00 92.06 92 ASP A N 1
ATOM 704 C CA . ASP A 1 92 ? -10.885 12.845 8.828 1.00 92.06 92 ASP A CA 1
ATOM 705 C C . ASP A 1 92 ? -10.614 13.266 10.280 1.00 92.06 92 ASP A C 1
ATOM 707 O O . ASP A 1 92 ? -10.370 12.451 11.172 1.00 92.06 92 ASP A O 1
ATOM 711 N N . VAL A 1 93 ? -10.695 14.572 10.534 1.00 89.38 93 VAL A N 1
ATOM 712 C CA . VAL A 1 93 ? -10.481 15.163 11.859 1.00 89.38 93 VAL A CA 1
ATOM 713 C C . VAL A 1 93 ? -11.483 14.642 12.892 1.00 89.38 93 VAL A C 1
ATOM 715 O O . VAL A 1 93 ? -11.105 14.454 14.051 1.00 89.38 93 VAL A O 1
ATOM 718 N N . GLU A 1 94 ? -12.736 14.396 12.513 1.00 91.94 94 GLU A N 1
ATOM 719 C CA . GLU A 1 94 ? -13.743 13.878 13.443 1.00 91.94 94 GLU A CA 1
ATOM 720 C C . GLU A 1 94 ? -13.493 12.403 13.767 1.00 91.94 94 GLU A C 1
ATOM 722 O O . GLU A 1 94 ? -13.586 12.003 14.932 1.00 91.94 94 GLU A O 1
ATOM 727 N N . ALA A 1 95 ? -13.051 11.615 12.782 1.00 93.38 95 ALA A N 1
ATOM 728 C CA . ALA A 1 95 ? -12.578 10.257 13.028 1.00 93.38 95 ALA A CA 1
ATOM 729 C C . ALA A 1 95 ? -11.388 10.268 14.000 1.00 93.38 95 ALA A C 1
ATOM 731 O O . ALA A 1 95 ? -11.436 9.597 15.031 1.00 93.38 95 ALA A O 1
ATOM 732 N N . LEU A 1 96 ? -10.365 11.097 13.767 1.00 93.56 96 LEU A N 1
ATOM 733 C CA . LEU A 1 96 ? -9.207 11.205 14.664 1.00 93.56 96 LEU A CA 1
ATOM 734 C C . LEU A 1 96 ? -9.592 11.582 16.103 1.00 93.56 96 LEU A C 1
ATOM 736 O O . LEU A 1 96 ? -9.058 11.005 17.054 1.00 93.56 96 LEU A O 1
ATOM 740 N N . LYS A 1 97 ? -10.547 12.501 16.284 1.00 92.38 97 LYS A N 1
ATOM 741 C CA . LYS A 1 97 ? -11.071 12.859 17.613 1.00 92.38 97 LYS A CA 1
ATOM 742 C C . LYS A 1 97 ? -11.746 11.682 18.312 1.00 92.38 97 LYS A C 1
ATOM 744 O O . LYS A 1 97 ? -11.598 11.559 19.525 1.00 92.38 97 LYS A O 1
ATOM 749 N N . SER A 1 98 ? -12.444 10.816 17.573 1.00 93.00 98 SER A N 1
ATOM 750 C CA . SER A 1 98 ? -13.139 9.649 18.142 1.00 93.00 98 SER A CA 1
ATOM 751 C C . SER A 1 98 ? -12.201 8.627 18.802 1.00 93.00 98 SER A C 1
ATOM 753 O O . SER A 1 98 ? -12.644 7.852 19.645 1.00 93.00 98 SER A O 1
ATOM 755 N N . ILE A 1 99 ? -10.907 8.667 18.466 1.00 92.69 99 ILE A N 1
ATOM 756 C CA . ILE A 1 99 ? -9.837 7.847 19.059 1.00 92.69 99 ILE A CA 1
ATOM 757 C C . ILE A 1 99 ? -8.799 8.701 19.809 1.00 92.69 99 ILE A C 1
ATOM 759 O O . ILE A 1 99 ? -7.646 8.307 19.968 1.00 92.69 99 ILE A O 1
ATOM 763 N N . GLU A 1 100 ? -9.199 9.902 20.235 1.00 90.81 100 GLU A N 1
ATOM 764 C CA . GLU A 1 100 ? -8.409 10.838 21.045 1.00 90.81 100 GLU A CA 1
ATOM 765 C C . GLU A 1 100 ? -7.088 11.327 20.408 1.00 90.81 100 GLU A C 1
ATOM 767 O O . GLU A 1 100 ? -6.222 11.899 21.085 1.00 90.81 100 GLU A O 1
ATOM 772 N N . ILE A 1 101 ? -6.930 11.199 19.085 1.00 90.06 101 ILE A N 1
ATOM 773 C CA . ILE A 1 101 ? -5.783 11.759 18.364 1.00 90.06 101 ILE A CA 1
ATOM 774 C C . ILE A 1 101 ? -5.996 13.262 18.159 1.00 90.06 101 ILE A C 1
ATOM 776 O O . ILE A 1 101 ? -6.766 13.712 17.318 1.00 90.06 101 ILE A O 1
ATOM 780 N N . LYS A 1 102 ? -5.239 14.067 18.912 1.00 85.06 102 LYS A N 1
ATOM 781 C CA . LYS A 1 102 ? -5.334 15.541 18.884 1.00 85.06 102 LYS A CA 1
ATOM 782 C C . LYS A 1 102 ? -4.534 16.210 17.764 1.00 85.06 102 LYS A C 1
ATOM 784 O O . LYS A 1 102 ? -4.748 17.383 17.477 1.00 85.06 102 LYS A O 1
ATOM 789 N N . LYS A 1 103 ? -3.549 15.513 17.189 1.00 86.31 103 LYS A N 1
ATOM 790 C CA . LYS A 1 103 ? -2.632 16.063 16.177 1.00 86.31 103 LYS A CA 1
ATOM 791 C C . LYS A 1 103 ? -2.551 15.111 14.983 1.00 86.31 103 LYS A C 1
ATOM 793 O O . LYS A 1 103 ? -1.984 14.030 15.170 1.00 86.31 103 LYS A O 1
ATOM 798 N N . PRO A 1 104 ? -3.003 15.512 13.779 1.00 84.06 104 PRO A N 1
ATOM 799 C CA . PRO A 1 104 ? -2.935 14.677 12.574 1.00 84.06 104 PRO A CA 1
ATOM 800 C C . PRO A 1 104 ? -1.528 14.157 12.257 1.00 84.06 104 PRO A C 1
ATOM 802 O O . PRO A 1 104 ? -1.358 13.021 11.833 1.00 84.06 104 PRO A O 1
ATOM 805 N N . SER A 1 105 ? -0.479 14.923 12.578 1.00 84.12 105 SER A N 1
ATOM 806 C CA . SER A 1 105 ? 0.915 14.482 12.409 1.00 84.12 105 SER A CA 1
ATOM 807 C C . SER A 1 105 ? 1.288 13.227 13.217 1.00 84.12 105 SER A C 1
ATOM 809 O O . SER A 1 105 ? 2.268 12.557 12.893 1.00 84.12 105 SER A O 1
ATOM 811 N N . THR A 1 106 ? 0.501 12.865 14.236 1.00 84.81 106 THR A N 1
ATOM 812 C CA . THR A 1 106 ? 0.667 11.620 15.008 1.00 84.81 106 THR A CA 1
ATOM 813 C C . THR A 1 106 ? 0.309 10.382 14.186 1.00 84.81 106 THR A C 1
ATOM 815 O O . THR A 1 106 ? 0.832 9.307 14.460 1.00 84.81 106 THR A O 1
ATOM 818 N N . VAL A 1 107 ? -0.524 10.516 13.152 1.00 85.44 107 VAL A N 1
ATOM 819 C CA . VAL A 1 107 ? -0.866 9.419 12.233 1.00 85.44 107 VAL A CA 1
ATOM 820 C C . VAL A 1 107 ? 0.371 8.965 11.456 1.00 85.44 107 VAL A C 1
ATOM 822 O O . VAL A 1 107 ? 0.651 7.774 11.336 1.00 85.44 107 VAL A O 1
ATOM 825 N N . VAL A 1 108 ? 1.162 9.923 10.967 1.00 81.50 108 VAL A N 1
ATOM 826 C CA . VAL A 1 108 ? 2.304 9.671 10.072 1.00 81.50 108 VAL A CA 1
ATOM 827 C C . VAL A 1 108 ? 3.659 9.640 10.785 1.00 81.50 108 VAL A C 1
ATOM 829 O O . VAL A 1 108 ? 4.702 9.568 10.132 1.00 81.50 108 VAL A O 1
ATOM 832 N N . THR A 1 109 ? 3.667 9.646 12.120 1.00 87.75 109 THR A N 1
ATOM 833 C CA . THR A 1 109 ? 4.903 9.583 12.910 1.00 87.75 109 THR A CA 1
ATOM 834 C C . THR A 1 109 ? 5.709 8.300 12.649 1.00 87.75 109 THR A C 1
ATOM 836 O O . THR A 1 109 ? 5.197 7.254 12.232 1.00 87.75 109 THR A O 1
ATOM 839 N N . ARG A 1 110 ? 7.018 8.378 12.907 1.00 88.62 110 ARG A N 1
ATOM 840 C CA . ARG A 1 110 ? 7.927 7.219 12.904 1.00 88.62 110 ARG A CA 1
ATOM 841 C C . ARG A 1 110 ? 7.906 6.446 14.227 1.00 88.62 110 ARG A C 1
ATOM 843 O O . ARG A 1 110 ? 8.438 5.346 14.284 1.00 88.62 110 ARG A O 1
ATOM 850 N N . ASP A 1 111 ? 7.282 7.006 15.260 1.00 92.19 111 ASP A N 1
ATOM 851 C CA . ASP A 1 111 ? 7.089 6.375 16.567 1.00 92.19 111 ASP A CA 1
ATOM 852 C C . ASP A 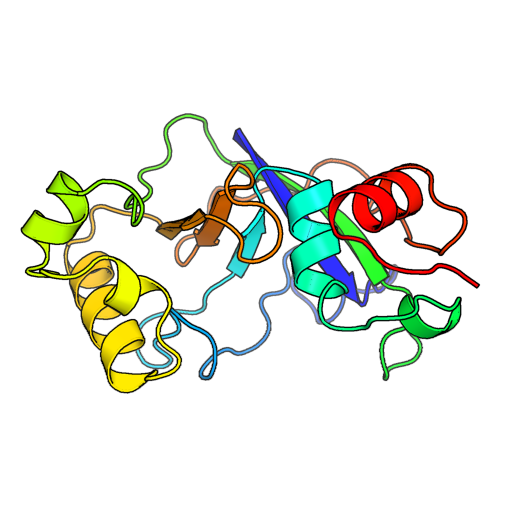1 111 ? 6.042 5.250 16.474 1.00 92.19 111 ASP A C 1
ATOM 854 O O . ASP A 1 111 ? 4.834 5.503 16.489 1.00 92.19 111 ASP A O 1
ATOM 858 N N . ARG A 1 112 ? 6.518 4.007 16.324 1.00 93.19 112 ARG A N 1
ATOM 859 C CA . ARG A 1 112 ? 5.664 2.827 16.127 1.00 93.19 112 ARG A CA 1
ATOM 860 C C . ARG A 1 112 ? 4.828 2.487 17.349 1.00 93.19 112 ARG A C 1
ATOM 862 O O . ARG A 1 112 ? 3.688 2.087 17.175 1.00 93.19 112 ARG A O 1
ATOM 869 N N . THR A 1 113 ? 5.311 2.769 18.556 1.00 92.19 113 THR A N 1
ATOM 870 C CA . THR A 1 113 ? 4.518 2.607 19.781 1.00 92.19 113 THR A CA 1
ATOM 871 C C . THR A 1 113 ? 3.220 3.405 19.698 1.00 92.19 113 THR A C 1
ATOM 873 O O . THR A 1 113 ? 2.152 2.887 20.012 1.00 92.19 113 THR A O 1
ATOM 876 N N . LYS A 1 114 ? 3.285 4.651 19.207 1.00 92.50 114 LYS A N 1
ATOM 877 C CA . LYS A 1 114 ? 2.084 5.475 19.009 1.00 92.50 114 LYS A CA 1
ATOM 878 C C . LYS A 1 114 ? 1.201 4.954 17.888 1.00 92.50 114 LYS A C 1
ATOM 880 O O . LYS A 1 114 ? -0.014 4.918 18.063 1.00 92.50 114 LYS A O 1
ATOM 885 N N . THR A 1 115 ? 1.789 4.581 16.748 1.00 94.56 115 THR A N 1
ATOM 886 C CA . THR A 1 115 ? 0.990 4.165 15.589 1.00 94.56 115 THR A CA 1
ATOM 887 C C . THR A 1 115 ? 0.316 2.814 15.778 1.00 94.56 115 THR A C 1
ATOM 889 O O . THR A 1 115 ? -0.836 2.647 15.394 1.00 94.56 115 THR A O 1
ATOM 892 N N . HIS A 1 116 ? 0.977 1.889 16.467 1.00 95.12 116 HIS A N 1
ATOM 893 C CA . HIS A 1 116 ? 0.404 0.602 16.852 1.00 95.12 116 HIS A CA 1
ATOM 894 C C . HIS A 1 116 ? -0.690 0.761 17.909 1.00 95.12 116 HIS A C 1
ATOM 896 O O . HIS A 1 116 ? -1.724 0.105 17.796 1.00 95.12 116 HIS A O 1
ATOM 902 N N . ALA A 1 117 ? -0.511 1.666 18.882 1.00 94.38 117 ALA A N 1
ATOM 903 C CA . ALA A 1 117 ? -1.496 1.913 19.936 1.00 94.38 117 ALA A CA 1
ATOM 904 C C . ALA A 1 117 ? -2.843 2.390 19.380 1.00 94.38 117 ALA A C 1
ATOM 906 O O . ALA A 1 117 ? -3.870 1.787 19.683 1.00 94.38 117 ALA A O 1
ATOM 907 N N . TRP A 1 118 ? -2.860 3.418 18.526 1.00 94.31 118 TRP A N 1
ATOM 908 C CA . TRP A 1 118 ? -4.132 3.858 17.951 1.00 94.31 118 TRP A CA 1
ATOM 909 C C . TRP A 1 118 ? -4.700 2.847 16.948 1.00 94.31 118 TRP A C 1
ATOM 911 O O . TRP A 1 118 ? -5.916 2.690 16.870 1.00 94.31 118 TRP A O 1
ATOM 921 N N . ALA A 1 119 ? -3.855 2.114 16.210 1.00 96.12 119 ALA A N 1
ATOM 922 C CA . ALA A 1 119 ? -4.326 1.082 15.284 1.00 96.12 119 ALA A CA 1
ATOM 923 C C . ALA A 1 119 ? -5.014 -0.072 16.030 1.00 96.12 119 ALA A C 1
ATOM 925 O O . ALA A 1 119 ? -6.023 -0.599 15.561 1.00 96.12 119 ALA A O 1
ATOM 926 N N . ARG A 1 120 ? -4.516 -0.418 17.224 1.00 96.38 120 ARG A N 1
ATOM 927 C CA . ARG A 1 120 ? -5.178 -1.340 18.152 1.00 96.38 120 ARG A CA 1
ATOM 928 C C . ARG A 1 120 ? -6.536 -0.801 18.592 1.00 96.38 120 ARG A C 1
ATOM 930 O O . ARG A 1 120 ? -7.520 -1.515 18.450 1.00 96.38 120 ARG A O 1
ATOM 937 N N . THR A 1 121 ? -6.606 0.453 19.046 1.00 96.12 121 THR A N 1
ATOM 938 C CA . THR A 1 121 ? -7.873 1.081 19.460 1.00 96.12 121 THR A CA 1
ATOM 939 C C . THR A 1 121 ? -8.931 1.012 18.360 1.00 96.12 121 THR A C 1
ATOM 941 O O . THR A 1 121 ? -10.073 0.660 18.638 1.00 96.12 121 THR A O 1
ATOM 944 N N . ILE A 1 122 ? -8.565 1.298 17.104 1.00 97.25 122 ILE A N 1
ATOM 945 C CA . ILE A 1 122 ? -9.492 1.200 15.966 1.00 97.25 122 ILE A CA 1
ATOM 946 C C . ILE A 1 122 ? -9.945 -0.249 15.756 1.00 97.25 122 ILE A C 1
ATOM 948 O O . ILE A 1 122 ? -11.143 -0.498 15.610 1.00 97.25 122 ILE A O 1
ATOM 952 N N . PHE A 1 123 ? -9.009 -1.199 15.737 1.00 97.44 123 PHE A N 1
ATOM 953 C CA . PHE A 1 123 ? -9.308 -2.615 15.524 1.00 97.44 123 PHE A CA 1
ATOM 954 C C . PHE A 1 123 ? -10.261 -3.175 16.589 1.00 97.44 123 PHE A C 1
ATOM 956 O O . PHE A 1 123 ? -11.248 -3.827 16.255 1.00 97.44 123 PHE A O 1
ATOM 963 N N . GLU A 1 124 ? -10.024 -2.852 17.861 1.00 96.69 124 GLU A N 1
ATOM 964 C CA . GLU A 1 124 ? -10.828 -3.316 18.999 1.00 96.69 124 GLU A CA 1
ATOM 965 C C . GLU A 1 124 ? -12.282 -2.818 18.963 1.00 96.69 124 GLU A C 1
ATOM 967 O O . GLU A 1 124 ? -13.151 -3.421 19.592 1.00 96.69 124 GLU A O 1
ATOM 972 N N . THR A 1 125 ? -12.596 -1.777 18.180 1.00 95.88 125 THR A N 1
ATOM 973 C CA . THR A 1 125 ? -13.997 -1.377 17.954 1.00 95.88 125 THR A CA 1
ATOM 974 C C . THR A 1 125 ? -14.812 -2.441 17.214 1.00 95.88 125 THR A C 1
ATOM 976 O O . THR A 1 125 ? -16.041 -2.416 17.286 1.00 95.88 125 THR A O 1
ATOM 979 N N . GLY A 1 126 ? -14.156 -3.328 16.454 1.00 95.81 126 GLY A N 1
ATOM 980 C CA . GLY A 1 126 ? -14.795 -4.346 15.617 1.00 95.81 126 GLY A CA 1
ATOM 981 C C . GLY A 1 126 ? -15.599 -3.796 14.431 1.00 95.81 126 GLY A C 1
ATOM 982 O O . GLY A 1 126 ? -16.318 -4.550 13.782 1.00 95.81 126 GLY A O 1
ATOM 983 N N . ARG A 1 127 ? -15.517 -2.487 14.149 1.00 96.38 127 ARG A N 1
ATOM 984 C CA . ARG A 1 127 ? -16.336 -1.817 13.121 1.00 96.38 127 ARG A CA 1
ATOM 985 C C . ARG A 1 127 ? -15.676 -1.735 11.751 1.00 96.38 127 ARG A C 1
ATOM 987 O O . ARG A 1 127 ? -16.379 -1.561 10.761 1.00 96.38 127 ARG A O 1
ATOM 994 N N . TYR A 1 128 ? -14.350 -1.806 11.701 1.00 97.88 128 TYR A N 1
ATOM 995 C CA . TYR A 1 128 ? -13.570 -1.488 10.508 1.00 97.88 128 TYR A CA 1
ATOM 996 C C . TYR A 1 128 ? -12.780 -2.700 10.021 1.00 97.88 128 TYR A C 1
ATOM 998 O O . TYR A 1 128 ? -12.204 -3.437 10.819 1.00 97.88 128 TYR A O 1
ATOM 1006 N N . VAL A 1 129 ? -12.698 -2.869 8.701 1.00 97.44 129 VAL A N 1
ATOM 1007 C CA . VAL A 1 129 ? -11.886 -3.914 8.045 1.00 97.44 129 VAL A CA 1
ATOM 1008 C C . VAL A 1 129 ? -10.438 -3.470 7.795 1.00 97.44 129 VAL A C 1
ATOM 1010 O O . VAL A 1 129 ? -9.583 -4.261 7.396 1.00 97.44 129 VAL A O 1
ATOM 1013 N N . GLY A 1 130 ? -10.160 -2.192 8.042 1.00 97.31 130 GLY A N 1
ATOM 1014 C CA . GLY A 1 130 ? -8.860 -1.571 7.866 1.00 97.31 130 GLY A CA 1
ATOM 1015 C C . GLY A 1 130 ? -8.912 -0.072 8.123 1.00 97.31 130 GLY A C 1
ATOM 1016 O O . GLY A 1 130 ? -9.905 0.469 8.619 1.00 97.31 130 GLY A O 1
ATOM 1017 N N . VAL A 1 131 ? -7.845 0.610 7.726 1.00 97.38 131 VAL A N 1
ATOM 1018 C CA . VAL A 1 131 ? -7.740 2.073 7.773 1.00 97.38 131 VAL A CA 1
ATOM 1019 C C . VAL A 1 131 ? -7.233 2.617 6.445 1.00 97.38 131 VAL A C 1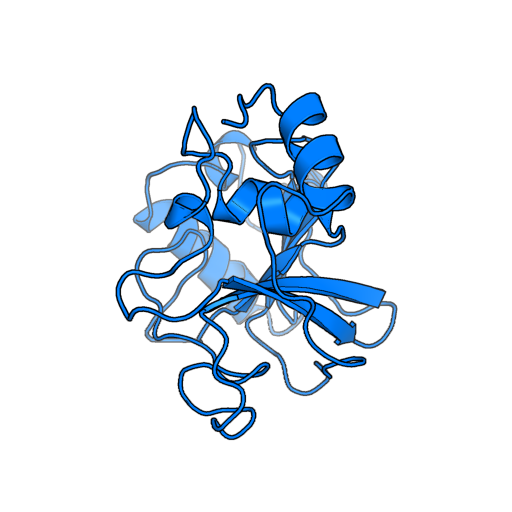
ATOM 1021 O O . VAL A 1 131 ? -6.574 1.901 5.687 1.00 97.38 131 VAL A O 1
ATOM 1024 N N . SER A 1 132 ? -7.497 3.892 6.187 1.00 96.56 132 SER A N 1
ATOM 1025 C CA . SER A 1 132 ? -6.968 4.620 5.033 1.00 96.56 132 SER A CA 1
ATOM 1026 C C . SER A 1 132 ? -6.358 5.958 5.429 1.00 96.56 132 SER A C 1
ATOM 1028 O O . SER A 1 132 ? -6.758 6.552 6.431 1.00 96.56 132 SER A O 1
ATOM 1030 N N . TRP A 1 133 ? -5.356 6.394 4.662 1.00 94.50 133 TRP A N 1
ATOM 1031 C CA . TRP A 1 133 ? -4.659 7.669 4.851 1.00 94.50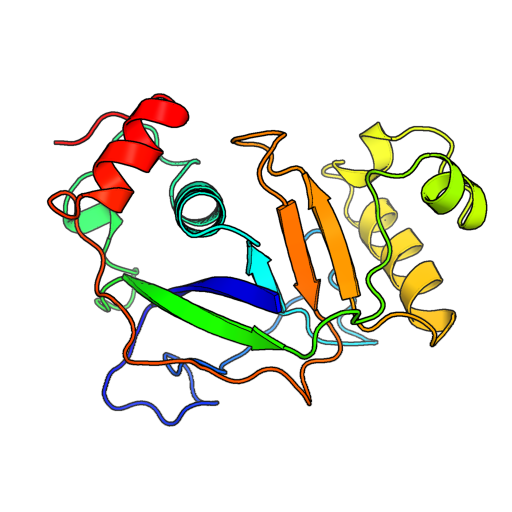 133 TRP A CA 1
ATOM 1032 C C . TRP A 1 133 ? -3.994 8.174 3.559 1.00 94.50 133 TRP A C 1
ATOM 1034 O O . TRP A 1 133 ? -3.838 7.406 2.608 1.00 94.50 133 TRP A O 1
ATOM 1044 N N . TRP A 1 134 ? -3.536 9.428 3.524 1.00 92.75 134 TRP A N 1
ATOM 1045 C CA . TRP A 1 134 ? -2.806 9.994 2.375 1.00 92.75 134 TRP A CA 1
ATOM 1046 C C . TRP A 1 134 ? -1.383 9.421 2.192 1.00 92.75 134 TRP A C 1
ATOM 1048 O O . TRP A 1 134 ? -0.640 9.183 3.150 1.00 92.75 134 TRP A O 1
ATOM 1058 N N . SER A 1 135 ? -0.938 9.248 0.946 1.00 92.50 135 SER A N 1
ATOM 1059 C CA . SER A 1 135 ? 0.444 8.864 0.635 1.00 92.50 135 SER A CA 1
ATOM 1060 C C . SER A 1 135 ? 1.413 10.005 0.937 1.00 92.50 135 SER A C 1
ATOM 1062 O O . SER A 1 135 ? 1.130 11.182 0.717 1.00 92.50 135 SER A O 1
ATOM 1064 N N . TYR A 1 136 ? 2.622 9.653 1.378 1.00 90.25 136 TYR A N 1
ATOM 1065 C CA . TYR A 1 136 ? 3.705 10.627 1.524 1.00 90.25 136 TYR A CA 1
ATOM 1066 C C . TYR A 1 136 ? 4.137 11.235 0.177 1.00 90.25 136 TYR A C 1
ATOM 1068 O O . TYR A 1 136 ? 4.574 12.383 0.140 1.00 90.25 136 TYR A O 1
ATOM 1076 N N . TYR A 1 137 ? 4.035 10.474 -0.918 1.00 94.00 137 TYR A N 1
ATOM 1077 C CA . TYR A 1 137 ? 4.512 10.895 -2.239 1.00 94.00 137 TYR A CA 1
ATOM 1078 C C . TYR A 1 137 ? 3.487 11.712 -3.030 1.00 94.00 137 TYR A C 1
ATOM 1080 O O . TYR A 1 137 ? 3.873 12.458 -3.924 1.00 94.00 137 TYR A O 1
ATOM 1088 N N . GLY A 1 138 ? 2.206 11.588 -2.690 1.00 90.25 138 GLY A N 1
ATOM 1089 C CA . GLY A 1 138 ? 1.118 12.335 -3.306 1.00 90.25 138 GLY A CA 1
ATOM 1090 C C . GLY A 1 138 ? -0.055 12.418 -2.331 1.00 90.25 138 GLY A C 1
ATOM 1091 O O . GLY A 1 138 ? -0.632 11.376 -2.023 1.00 90.25 138 GLY A O 1
ATOM 1092 N N . PRO A 1 139 ? -0.422 13.611 -1.828 1.00 88.25 139 PRO A N 1
ATOM 1093 C CA . PRO A 1 139 ? -1.479 13.736 -0.825 1.00 88.25 139 PRO A CA 1
ATOM 1094 C C . PRO A 1 139 ? -2.856 13.298 -1.349 1.00 88.25 139 PRO A C 1
ATOM 1096 O O . PRO A 1 139 ? -3.687 12.859 -0.564 1.00 88.25 139 PRO A O 1
ATOM 1099 N N . ASP A 1 140 ? -3.067 13.339 -2.668 1.00 91.19 140 ASP A N 1
ATOM 1100 C CA . ASP A 1 140 ? -4.302 12.877 -3.317 1.00 91.19 140 ASP A CA 1
ATOM 1101 C C . ASP A 1 140 ? -4.361 11.348 -3.488 1.00 91.19 140 ASP A C 1
ATOM 1103 O O . ASP A 1 140 ? -5.367 10.799 -3.940 1.00 91.19 140 ASP A O 1
ATOM 1107 N N . TRP A 1 141 ? -3.285 10.627 -3.159 1.00 95.69 141 TRP A N 1
ATOM 1108 C CA . TRP A 1 141 ? -3.248 9.172 -3.260 1.00 95.69 141 TRP A CA 1
ATOM 1109 C C . TRP A 1 141 ? -3.580 8.527 -1.926 1.00 95.69 141 TRP A C 1
ATOM 1111 O O . TRP A 1 141 ? -2.785 8.553 -0.990 1.00 95.69 141 TRP A O 1
ATOM 1121 N N . THR A 1 142 ? -4.739 7.881 -1.859 1.00 96.25 142 THR A N 1
ATOM 1122 C CA . THR A 1 142 ? -5.152 7.122 -0.680 1.00 96.25 142 THR A CA 1
ATOM 1123 C C . THR A 1 142 ? -4.411 5.790 -0.594 1.00 96.25 142 THR A C 1
ATOM 1125 O O . THR A 1 142 ? -4.437 4.976 -1.520 1.00 96.25 142 THR A O 1
ATOM 1128 N N . ILE A 1 143 ? -3.794 5.544 0.555 1.00 96.69 143 ILE A N 1
ATOM 1129 C CA . ILE A 1 143 ? -3.216 4.267 0.965 1.00 96.69 143 ILE A CA 1
ATOM 1130 C C . ILE A 1 143 ? -4.191 3.583 1.914 1.00 96.69 143 ILE A C 1
ATOM 1132 O O . ILE A 1 143 ? -4.847 4.234 2.724 1.00 96.69 143 ILE A O 1
ATOM 1136 N N . VAL A 1 144 ? -4.290 2.264 1.804 1.00 97.44 144 VAL A N 1
ATOM 1137 C CA . VAL A 1 144 ? -5.179 1.429 2.607 1.00 97.44 144 VAL A CA 1
ATOM 1138 C C . VAL A 1 144 ? -4.357 0.341 3.282 1.00 97.44 144 VAL A C 1
ATOM 1140 O O . VAL A 1 144 ? -3.544 -0.326 2.646 1.00 97.44 144 VAL A O 1
ATOM 1143 N N . GLY A 1 145 ? -4.577 0.145 4.575 1.00 96.75 145 GLY A N 1
ATOM 1144 C CA . GLY A 1 145 ? -4.089 -1.013 5.310 1.00 96.75 145 GLY A CA 1
ATOM 1145 C C . GLY A 1 145 ? -5.271 -1.879 5.722 1.00 96.75 145 GLY A C 1
ATOM 1146 O O . GLY A 1 145 ? -6.070 -1.451 6.552 1.00 96.75 145 GLY A O 1
ATOM 1147 N N . LEU A 1 146 ? -5.391 -3.070 5.136 1.00 97.00 146 LEU A N 1
ATOM 1148 C CA . LEU A 1 146 ? -6.457 -4.026 5.444 1.00 97.00 146 LEU A CA 1
ATOM 1149 C C . LEU A 1 146 ? -5.961 -5.084 6.424 1.00 97.00 146 LEU A C 1
ATOM 1151 O O . LEU A 1 146 ? -4.986 -5.777 6.134 1.00 97.00 146 LEU A O 1
ATOM 1155 N N . TRP A 1 147 ? -6.660 -5.244 7.545 1.00 96.19 147 TRP A N 1
ATOM 1156 C CA . TRP A 1 147 ? -6.466 -6.375 8.460 1.00 96.19 147 TRP A CA 1
ATOM 1157 C C . TRP A 1 147 ? -7.517 -7.472 8.259 1.00 96.19 147 TRP A C 1
ATOM 1159 O O . TRP A 1 147 ? -7.223 -8.645 8.479 1.00 96.19 147 TRP A O 1
ATOM 1169 N N . ASP A 1 148 ? -8.709 -7.127 7.757 1.00 95.75 148 ASP A N 1
ATOM 1170 C CA . ASP A 1 148 ? -9.687 -8.094 7.258 1.00 95.75 148 ASP A CA 1
ATOM 1171 C C . ASP A 1 148 ? -9.708 -8.067 5.727 1.00 95.75 148 ASP A C 1
ATOM 1173 O O . ASP A 1 148 ? -9.952 -7.043 5.091 1.00 95.75 148 ASP A O 1
ATOM 1177 N N . ARG A 1 149 ? -9.407 -9.224 5.139 1.00 94.75 149 ARG A N 1
ATOM 1178 C CA . ARG A 1 149 ? -9.170 -9.412 3.703 1.00 94.75 149 ARG A CA 1
ATOM 1179 C C . ARG A 1 149 ? -10.037 -10.512 3.095 1.00 94.75 149 ARG A C 1
ATOM 1181 O O . ARG A 1 149 ? -9.734 -10.976 2.003 1.00 94.75 149 ARG A O 1
ATOM 1188 N N . ARG A 1 150 ? -11.076 -10.969 3.802 1.00 94.38 150 ARG A N 1
ATOM 1189 C CA . ARG A 1 150 ? -11.927 -12.090 3.353 1.00 94.38 150 ARG A CA 1
ATOM 1190 C C . ARG A 1 150 ? -12.598 -11.825 2.005 1.00 94.38 150 ARG A C 1
ATOM 1192 O O . ARG A 1 150 ? -12.731 -12.739 1.205 1.00 94.38 150 ARG A O 1
ATOM 1199 N N . GLU A 1 151 ? -12.948 -10.568 1.759 1.00 94.06 151 GLU A N 1
ATOM 1200 C CA . GLU A 1 151 ? -13.614 -10.107 0.537 1.00 94.06 151 GLU A CA 1
ATOM 1201 C C . GLU A 1 151 ? -12.630 -9.555 -0.516 1.00 94.06 151 GLU A C 1
ATOM 1203 O O . GLU A 1 151 ? -13.049 -9.010 -1.535 1.00 94.06 151 GLU A O 1
ATOM 1208 N N . LEU A 1 152 ? -11.314 -9.639 -0.273 1.00 96.88 152 LEU A N 1
ATOM 1209 C CA . LEU A 1 152 ? -10.300 -9.162 -1.213 1.00 96.88 152 LEU A CA 1
ATOM 1210 C C . LEU A 1 152 ? -10.058 -10.203 -2.302 1.00 96.88 152 LEU A C 1
ATOM 1212 O O . LEU A 1 152 ? -9.603 -11.315 -2.034 1.00 96.88 152 LEU A O 1
ATOM 1216 N N . THR A 1 153 ? -10.277 -9.804 -3.548 1.00 97.06 153 THR A N 1
ATOM 1217 C CA . THR A 1 153 ? -10.067 -10.653 -4.721 1.00 97.06 153 THR A CA 1
ATOM 1218 C C . THR A 1 153 ? -9.055 -10.018 -5.664 1.00 97.06 153 THR A C 1
ATOM 1220 O O . THR A 1 153 ? -8.989 -8.798 -5.795 1.00 97.06 153 THR A O 1
ATOM 1223 N N . ASN A 1 154 ? -8.218 -10.833 -6.305 1.00 96.94 154 ASN A N 1
ATOM 1224 C CA . ASN A 1 154 ? -7.352 -10.362 -7.384 1.00 96.94 154 ASN A CA 1
ATOM 1225 C C . ASN A 1 154 ? -8.161 -10.256 -8.682 1.00 96.94 154 ASN A C 1
ATOM 1227 O O . ASN A 1 154 ? -8.992 -11.114 -8.976 1.00 96.94 154 ASN A O 1
ATOM 1231 N N . VAL A 1 155 ? -7.882 -9.220 -9.473 1.00 96.44 155 VAL A N 1
ATOM 1232 C CA . VAL A 1 155 ? -8.516 -9.007 -10.769 1.00 96.44 155 VAL A CA 1
ATOM 1233 C C . VAL A 1 155 ? -7.477 -8.969 -11.875 1.00 96.44 155 VAL A C 1
ATOM 1235 O O . VAL A 1 155 ? -6.626 -8.084 -11.916 1.00 96.44 155 VAL A O 1
ATOM 1238 N N . GLY A 1 156 ? -7.611 -9.898 -12.818 1.00 94.75 156 GLY A N 1
ATOM 1239 C CA . GLY A 1 156 ? -6.730 -10.000 -13.975 1.00 94.75 156 GLY A CA 1
ATOM 1240 C C . GLY A 1 156 ? -5.303 -10.423 -13.620 1.00 94.75 156 GLY A C 1
ATOM 1241 O O . GLY A 1 156 ? -4.972 -10.745 -12.480 1.00 94.75 156 GLY A O 1
ATOM 1242 N N . THR A 1 157 ? -4.448 -10.435 -14.638 1.00 95.50 157 THR A N 1
ATOM 1243 C CA . THR A 1 157 ? -3.052 -10.861 -14.504 1.00 95.50 157 THR A CA 1
ATOM 1244 C C . THR A 1 157 ? -2.180 -9.719 -13.975 1.00 95.50 157 THR A C 1
ATOM 1246 O O . THR A 1 157 ? -2.281 -8.605 -14.496 1.00 95.50 157 THR A O 1
ATOM 1249 N N . PRO A 1 158 ? -1.278 -9.975 -13.007 1.00 97.69 158 PRO A N 1
ATOM 1250 C CA . PRO A 1 158 ? -0.295 -8.988 -12.570 1.00 97.69 158 PRO A CA 1
ATOM 1251 C C . PRO A 1 158 ? 0.543 -8.423 -13.723 1.00 97.69 158 PRO A C 1
ATOM 1253 O O . PRO A 1 158 ? 1.046 -9.162 -14.571 1.00 97.69 158 PRO A O 1
ATOM 1256 N N . MET A 1 159 ? 0.729 -7.104 -13.732 1.00 98.19 159 MET A N 1
ATOM 1257 C CA . MET A 1 159 ? 1.536 -6.394 -14.722 1.00 98.19 159 MET A CA 1
ATOM 1258 C C . MET A 1 159 ? 2.991 -6.332 -14.256 1.00 98.19 159 MET A C 1
ATOM 1260 O O . MET A 1 159 ? 3.290 -5.640 -13.284 1.00 98.19 159 MET A O 1
ATOM 1264 N N . ILE A 1 160 ? 3.904 -7.011 -14.955 1.00 98.12 160 ILE A N 1
ATOM 1265 C CA . ILE A 1 160 ? 5.345 -6.897 -14.682 1.00 98.12 160 ILE A CA 1
ATOM 1266 C C . ILE A 1 160 ? 5.794 -5.452 -14.911 1.00 98.12 160 ILE A C 1
ATOM 1268 O O . ILE A 1 160 ? 5.554 -4.881 -15.976 1.00 98.12 160 ILE A O 1
ATOM 1272 N N . LEU A 1 161 ? 6.446 -4.869 -13.908 1.00 98.31 161 LEU A N 1
ATOM 1273 C CA . LEU A 1 161 ? 6.921 -3.496 -13.952 1.00 98.31 161 LEU A CA 1
ATOM 1274 C C . LEU A 1 161 ? 8.346 -3.422 -14.495 1.00 98.31 161 LEU A C 1
ATOM 1276 O O . LEU A 1 161 ? 9.189 -4.282 -14.255 1.00 98.31 161 LEU A O 1
ATOM 1280 N N . SER A 1 162 ? 8.608 -2.344 -15.221 1.00 97.50 162 SER A N 1
ATOM 1281 C CA . SER A 1 162 ? 9.924 -1.978 -15.737 1.00 97.50 162 SER A CA 1
ATOM 1282 C C . SER A 1 162 ? 9.998 -0.470 -15.957 1.00 97.50 162 SER A C 1
ATOM 1284 O O . SER A 1 162 ? 8.961 0.183 -16.105 1.00 97.50 162 SER A O 1
ATOM 1286 N N . ALA A 1 163 ? 11.212 0.061 -16.102 1.00 95.44 163 ALA A N 1
ATOM 1287 C CA . ALA A 1 163 ? 11.468 1.458 -16.465 1.00 95.44 163 ALA A CA 1
ATOM 1288 C C . ALA A 1 163 ? 10.764 1.902 -17.768 1.00 95.44 163 ALA A C 1
ATOM 1290 O O . ALA A 1 163 ? 10.476 3.084 -17.963 1.00 95.44 163 ALA A O 1
ATOM 1291 N N . ALA A 1 164 ? 10.458 0.963 -18.671 1.00 95.50 164 ALA A N 1
ATOM 1292 C CA . ALA A 1 164 ? 9.774 1.248 -19.929 1.00 95.50 164 ALA A CA 1
ATOM 1293 C C . ALA A 1 164 ? 8.248 1.389 -19.782 1.00 95.50 164 ALA A C 1
ATOM 1295 O O . ALA A 1 164 ? 7.610 1.966 -20.664 1.00 95.50 164 ALA A O 1
ATOM 1296 N N . THR A 1 165 ? 7.674 0.886 -18.687 1.00 96.75 165 THR A N 1
ATOM 1297 C CA . THR A 1 165 ? 6.220 0.815 -18.474 1.00 96.75 165 THR A CA 1
ATOM 1298 C C . THR A 1 165 ? 5.624 2.229 -18.388 1.00 96.75 165 THR A C 1
ATOM 1300 O O . THR A 1 165 ? 6.107 3.019 -17.577 1.00 96.75 165 THR A O 1
ATOM 1303 N N . PRO A 1 166 ? 4.576 2.579 -19.164 1.00 97.56 166 PRO A N 1
ATOM 1304 C CA . PRO A 1 166 ? 4.033 3.943 -19.190 1.00 97.56 166 PRO A CA 1
ATOM 1305 C C . PRO A 1 166 ? 3.655 4.494 -17.808 1.00 97.56 166 PRO A C 1
ATOM 1307 O O . PRO A 1 166 ? 4.172 5.533 -17.408 1.00 97.56 166 PRO A O 1
ATOM 1310 N N . ILE A 1 167 ? 2.889 3.729 -17.021 1.00 97.75 167 ILE A N 1
ATOM 1311 C CA . ILE A 1 167 ? 2.454 4.140 -15.675 1.00 97.75 167 ILE A CA 1
ATOM 1312 C C . ILE A 1 167 ? 3.628 4.356 -14.704 1.00 97.75 167 ILE A C 1
ATOM 1314 O O . ILE A 1 167 ? 3.551 5.181 -13.796 1.00 97.75 167 ILE A O 1
ATOM 1318 N N . VAL A 1 168 ? 4.753 3.657 -14.907 1.00 98.12 168 VAL A N 1
ATOM 1319 C CA . VAL A 1 168 ? 5.984 3.868 -14.127 1.00 98.12 168 VAL A CA 1
ATOM 1320 C C . VAL A 1 168 ? 6.590 5.227 -14.466 1.00 98.12 168 VAL A C 1
ATOM 1322 O O . VAL A 1 168 ? 6.940 5.973 -13.557 1.00 98.12 168 VAL A O 1
ATOM 1325 N N . LYS A 1 169 ? 6.672 5.587 -15.752 1.00 97.75 169 LYS A N 1
ATOM 1326 C CA . LYS A 1 169 ? 7.187 6.895 -16.191 1.00 97.75 169 LYS A CA 1
ATOM 1327 C C . LYS A 1 169 ? 6.307 8.044 -15.709 1.00 97.75 169 LYS A C 1
ATOM 1329 O O . LYS A 1 169 ? 6.826 9.043 -15.221 1.00 97.75 169 LYS A O 1
ATOM 1334 N N . GLU A 1 170 ? 4.993 7.876 -15.810 1.00 96.94 170 GLU A N 1
ATOM 1335 C CA . GLU A 1 170 ? 4.004 8.844 -15.328 1.00 96.94 170 GLU A CA 1
ATOM 1336 C C . GLU A 1 170 ? 4.139 9.054 -13.817 1.00 96.94 170 GLU A C 1
ATOM 1338 O O . GLU A 1 170 ? 4.293 10.186 -13.361 1.00 96.94 170 GLU A O 1
ATOM 1343 N N . THR A 1 171 ? 4.205 7.964 -13.045 1.00 97.62 171 THR A N 1
ATOM 1344 C CA . THR A 1 171 ? 4.410 8.039 -11.592 1.00 97.62 171 THR A CA 1
ATOM 1345 C C . THR A 1 171 ? 5.733 8.729 -11.258 1.00 97.62 171 THR A C 1
ATOM 1347 O O . THR A 1 171 ? 5.751 9.648 -10.441 1.00 97.62 171 THR A O 1
ATOM 1350 N N . ALA A 1 172 ? 6.837 8.332 -11.906 1.00 97.56 172 ALA A N 1
ATOM 1351 C CA . ALA A 1 172 ? 8.156 8.926 -11.690 1.00 97.56 172 ALA A CA 1
ATOM 1352 C C . ALA A 1 172 ? 8.149 10.439 -11.924 1.00 97.56 172 ALA A C 1
ATOM 1354 O O . ALA A 1 172 ? 8.723 11.180 -11.130 1.00 97.56 172 ALA A O 1
ATOM 1355 N N . ALA A 1 173 ? 7.474 10.901 -12.980 1.00 96.69 173 ALA A N 1
ATOM 1356 C CA . ALA A 1 173 ? 7.349 12.321 -13.280 1.00 96.69 173 ALA A CA 1
ATOM 1357 C C . ALA A 1 173 ? 6.598 13.073 -12.169 1.00 96.69 173 ALA A C 1
ATOM 1359 O O . ALA A 1 173 ? 7.076 14.113 -11.719 1.00 96.69 173 ALA A O 1
ATOM 1360 N N . VAL A 1 174 ? 5.479 12.523 -11.678 1.00 96.12 174 VAL A N 1
ATOM 1361 C CA . VAL A 1 174 ? 4.675 13.141 -10.606 1.00 96.12 174 VAL A CA 1
ATOM 1362 C C . VAL A 1 174 ? 5.474 13.290 -9.312 1.00 96.12 174 VAL A C 1
ATOM 1364 O O . VAL A 1 174 ? 5.435 14.344 -8.681 1.00 96.12 174 VAL A O 1
ATOM 1367 N N . ILE A 1 175 ? 6.236 12.264 -8.925 1.00 96.81 175 ILE A N 1
ATOM 1368 C CA . ILE A 1 175 ? 6.990 12.271 -7.659 1.00 96.81 175 ILE A CA 1
ATOM 1369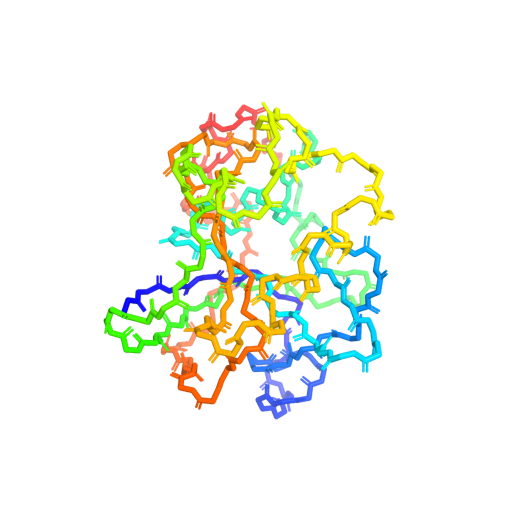 C C . ILE A 1 175 ? 8.442 12.728 -7.817 1.00 96.81 175 ILE A C 1
ATOM 1371 O O . ILE A 1 175 ? 9.222 12.625 -6.868 1.00 96.81 175 ILE A O 1
ATOM 1375 N N . VAL A 1 176 ? 8.805 13.235 -8.998 1.00 96.75 176 VAL A N 1
ATOM 1376 C CA . VAL A 1 176 ? 10.133 13.759 -9.348 1.00 96.75 176 VAL A CA 1
ATOM 1377 C C . VAL A 1 176 ? 11.236 12.716 -9.115 1.00 96.75 176 VAL A C 1
ATOM 1379 O O . VAL A 1 176 ? 12.105 12.852 -8.247 1.00 96.75 176 VAL A O 1
ATOM 1382 N N . ARG A 1 177 ? 11.179 11.618 -9.871 1.00 97.31 177 ARG A N 1
ATOM 1383 C CA . ARG A 1 177 ? 12.195 10.557 -9.914 1.00 97.31 177 ARG A CA 1
ATOM 1384 C C . ARG A 1 177 ? 12.807 10.445 -11.298 1.00 97.31 177 ARG A C 1
ATOM 1386 O O . ARG A 1 177 ? 12.134 10.629 -12.308 1.00 97.31 177 ARG A O 1
ATOM 1393 N N . GLN A 1 178 ? 14.104 10.164 -11.326 1.00 96.81 178 GLN A N 1
ATOM 1394 C CA . GLN A 1 178 ? 14.838 9.954 -12.568 1.00 96.81 178 GLN A CA 1
ATOM 1395 C C . GLN A 1 178 ? 14.690 8.502 -13.013 1.00 96.81 178 GLN A C 1
ATOM 1397 O O . GLN A 1 178 ? 14.619 7.606 -12.174 1.00 96.81 178 GLN A O 1
ATOM 1402 N N . ILE A 1 179 ? 14.684 8.275 -14.324 1.00 95.75 179 ILE A N 1
ATOM 1403 C CA . ILE A 1 179 ? 14.717 6.941 -14.926 1.00 95.75 179 ILE A CA 1
ATOM 1404 C C . ILE A 1 179 ? 15.938 6.878 -15.845 1.00 95.75 179 ILE A C 1
ATOM 1406 O O . ILE A 1 179 ? 16.134 7.798 -16.644 1.00 95.75 179 ILE A O 1
ATOM 1410 N N . ALA A 1 180 ? 16.738 5.819 -15.709 1.00 91.12 180 ALA A N 1
ATOM 1411 C CA . ALA A 1 180 ? 17.897 5.522 -16.555 1.00 91.12 180 ALA A CA 1
ATOM 1412 C C . ALA A 1 180 ? 17.698 4.224 -17.343 1.00 91.12 180 ALA A C 1
ATOM 1414 O O . ALA A 1 180 ? 17.075 3.284 -16.794 1.00 91.12 180 ALA A O 1
#

Secondary structure (DSSP, 8-state):
-EEEEEEE--TTS-TTSTTSTT-----SSSTT-BTTTB--EEEESSHHHHHHHHHTT-SEE-GGGGB-TTSPBEEEEEEE--TT--EEETT-HHHHHHTT---GGGTS-S-HHHHHHHHHHHHHTS--SEEEEE-SS-TTSEEEEES--TT-EE-S--EE--TT-HHHHHHHHHTT-EE-

Nearest PDB structures (foldseek):
  6gw6-assembly1_D  TM=5.877E-01  e=5.079E-06  Pseudomonas putida KT2440
  6d0h-assembly2_C  TM=6.541E-01  e=7.237E-04  Sphingobium sp. YBL2
  8gug-assembly1_A-2  TM=5.559E-01  e=1.192E-04  Vibrio parahaemolyticus RIMD 2210633

Sequence (180 aa):
MRLYRVIPYDTGAAPTERGGVLFVPPGGGNRIDNIDLYDVLYLAATREGAIAEAFGRIPLWTPDTFVHGSGRAFALVDYEVPDGIALFQLDDVEALKSIEIKKPSTVVTRDRTKTHAWARTIFETGRYVGVSWWSYYGPDWTIVGLWDRRELTNVGTPMILSAATPIVKETAAVIVRQIA

Radius of gyration: 16.41 Å; Cα contacts (8 Å, |Δi|>4): 344; chains: 1; bounding box: 36×37×41 Å

pLDDT: mean 94.85, std 3.71, range [81.0, 98.69]

Solvent-accessible surface area (backbone atoms only — not comparable to full-atom values): 10035 Å² total; per-residue (Å²): 70,61,36,18,34,63,40,51,42,36,96,84,39,54,50,70,33,88,31,15,89,66,40,70,68,89,70,58,84,55,64,64,32,40,76,94,80,46,58,56,44,74,34,7,62,36,68,46,40,17,50,39,73,72,46,59,88,49,64,66,39,38,65,66,69,32,40,38,98,86,75,28,47,25,19,44,34,41,30,38,36,68,73,84,66,46,54,46,47,66,77,38,70,67,54,31,48,77,72,73,48,88,49,75,68,57,72,74,49,87,55,49,72,59,25,25,50,54,40,47,58,54,51,75,66,72,71,45,40,31,37,34,36,62,33,94,77,39,73,90,28,42,31,34,40,32,57,58,58,90,67,59,41,79,49,80,80,63,43,75,50,42,71,82,38,65,65,51,48,53,36,27,59,75,60,71,37,48,76,101

Mean predicted aligned error: 3.22 Å